Protein AF-A0A2G2WRN3-F1 (afdb_monomer)

Foldseek 3Di:
DDDDDDDDDDDDPPDDPPPPPPVPLQADDDPNWGWHWDDDPLQATWIDTVVLLEIEFALQNDVVNLSRQEYEFFDDRNRGHVCLLVSLVVCVVVVHDAHEYEYALVCQVVVVVVNVVVCVPPVDPSDHHYHHAHAQDWDDPDPFKIKHWHADDDPGGGIDIDIGGKDFAWPPVCPPPDPVVVVVCVVVVNTDTDTD

Nearest PDB structures (foldseek):
  7xgt-assembly1_B  TM=8.866E-01  e=2.604E-25  Oryza sativa
  7xgt-assembly1_A  TM=9.068E-01  e=2.628E-23  Oryza sativa
  2e7y-assembly1_B  TM=7.406E-01  e=4.157E-10  Thermotoga maritima
  7u2r-assembly1_A-2  TM=6.978E-01  e=1.837E-07  Paenibacillus sp. J14
  7u2s-assembly1_B  TM=7.032E-01  e=6.685E-07  Paenibacillus xerothermodurans

Radius of gyration: 26.75 Å; Cα contacts (8 Å, |Δi|>4): 328; chains: 1; bounding box: 51×102×56 Å

Organism: Capsicum baccatum (NCBI:txid33114)

Secondary structure (DSSP, 8-state):
--------------------------SEEETTEEEEEEEETTTEEEEEEGGGTEEE--SS--TTGGG-SEEE--B--HHHHTTHHHHHHHHHHTTPPPPEEEEEGGGHHHHHHHHHHHHHHH------EEEEE-TT-EEEEETTEEEEEEE---SS-BEEEEEEE--EEEPGGGTT--HHHHHHHHHTT--PEEE-

InterPro domains:
  IPR036866 Ribonuclease Z/Hydroxyacylglutathione hydrolase-like [G3DSA:3.60.15.10] (33-195)
  IPR036866 Ribonuclease Z/Hydroxyacylglutathione hydrolase-l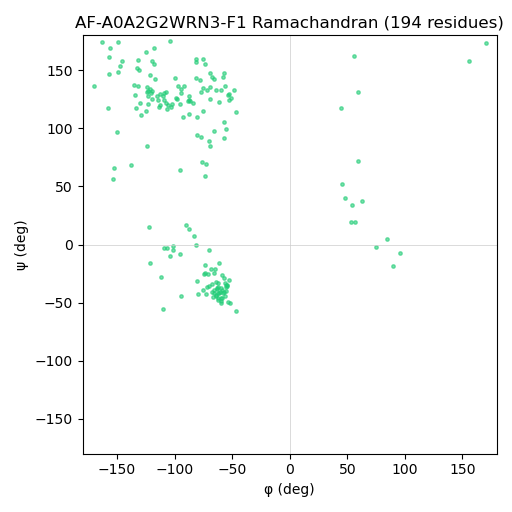ike [SSF56281] (50-185)

Solvent-accessible surface area (backbone atoms only — not comparable to full-atom values): 11581 Å² total; per-residue (Å²): 133,87,84,84,86,82,87,81,93,75,81,87,78,90,76,78,82,77,82,74,81,71,73,71,75,84,49,52,78,53,98,92,41,56,35,39,73,50,77,44,91,89,61,25,30,28,42,32,30,67,94,76,33,31,26,39,31,27,11,74,42,59,79,79,53,53,77,32,47,34,38,38,40,38,40,83,51,55,26,27,41,60,11,52,62,59,38,37,44,51,26,52,75,68,71,44,77,64,36,40,39,36,32,43,40,92,48,38,68,61,52,54,51,52,51,49,56,48,29,76,73,71,72,50,84,61,59,63,46,82,42,57,49,48,71,72,41,75,46,74,83,47,102,45,34,38,35,33,33,36,82,54,90,63,100,55,81,43,37,44,74,48,78,50,68,54,50,78,39,77,36,75,94,57,65,87,59,59,70,69,55,54,50,50,35,50,74,68,74,67,58,67,59,47,83,88

Structure (mmCIF, N/CA/C/O backbone):
data_AF-A0A2G2WRN3-F1
#
_entry.id   AF-A0A2G2WRN3-F1
#
loop_
_atom_site.group_PDB
_atom_site.id
_atom_site.type_symbol
_atom_site.label_atom_id
_atom_site.label_alt_id
_atom_site.label_comp_id
_atom_site.label_asym_id
_atom_site.label_entity_id
_atom_site.label_seq_id
_atom_site.pdbx_PDB_ins_code
_atom_site.Cartn_x
_atom_site.Cartn_y
_atom_site.Cartn_z
_atom_site.occupancy
_atom_site.B_iso_or_equiv
_atom_site.auth_seq_id
_atom_site.auth_comp_id
_atom_site.auth_asym_id
_atom_site.auth_atom_id
_atom_site.pdbx_PDB_model_num
ATOM 1 N N . MET A 1 1 ? 6.379 84.951 9.769 1.00 36.22 1 MET A N 1
ATOM 2 C CA . MET A 1 1 ? 5.092 84.282 10.014 1.00 36.22 1 MET A CA 1
ATOM 3 C C . MET A 1 1 ? 5.372 82.797 9.962 1.00 36.22 1 MET A C 1
ATOM 5 O O . MET A 1 1 ? 5.825 82.355 8.918 1.00 36.22 1 MET A O 1
ATOM 9 N N . GLU A 1 2 ? 5.209 82.161 11.128 1.00 32.97 2 GLU A N 1
ATOM 10 C CA . GLU A 1 2 ? 5.089 80.715 11.409 1.00 32.97 2 GLU A CA 1
ATOM 11 C C . GLU A 1 2 ? 6.254 79.787 11.000 1.00 32.97 2 GLU A C 1
ATOM 13 O O . GLU A 1 2 ? 6.721 79.804 9.873 1.00 32.97 2 GLU A O 1
ATOM 18 N N . ASP A 1 3 ? 6.778 78.891 11.832 1.00 32.34 3 ASP A N 1
ATOM 19 C CA . ASP A 1 3 ? 6.827 78.776 13.290 1.00 32.34 3 ASP A CA 1
ATOM 20 C C . ASP A 1 3 ? 8.039 77.874 13.614 1.00 32.34 3 ASP A C 1
ATOM 22 O O . ASP A 1 3 ? 8.409 76.996 12.826 1.00 32.34 3 ASP A O 1
ATOM 26 N N . LYS A 1 4 ? 8.711 78.126 14.738 1.00 34.75 4 LYS A N 1
ATOM 27 C CA . LYS A 1 4 ? 9.909 77.403 15.186 1.00 34.75 4 LYS A CA 1
ATOM 28 C C . LYS A 1 4 ? 9.513 76.332 16.202 1.00 34.75 4 LYS A C 1
ATOM 30 O O . LYS A 1 4 ? 9.008 76.663 17.260 1.00 34.75 4 LYS A O 1
ATOM 35 N N . THR A 1 5 ? 9.915 75.091 15.921 1.00 36.38 5 THR A N 1
ATOM 36 C CA . THR A 1 5 ? 10.317 74.038 16.879 1.00 36.38 5 THR A CA 1
ATOM 37 C C . THR A 1 5 ? 9.471 73.811 18.139 1.00 36.38 5 THR A C 1
ATOM 39 O O . THR A 1 5 ? 9.587 74.552 19.112 1.00 36.38 5 THR A O 1
ATOM 42 N N . SER A 1 6 ? 8.903 72.612 18.245 1.00 34.22 6 SER A N 1
ATOM 43 C CA . SER A 1 6 ? 8.884 71.864 19.505 1.00 34.22 6 SER A CA 1
ATOM 44 C C . SER A 1 6 ? 9.263 70.404 19.250 1.00 34.22 6 SER A C 1
ATOM 46 O O . SER A 1 6 ? 8.789 69.750 18.324 1.00 34.22 6 SER A O 1
ATOM 48 N N . LYS A 1 7 ? 10.231 69.942 20.045 1.00 39.31 7 LYS A N 1
ATOM 49 C CA . LYS A 1 7 ? 10.624 68.544 20.192 1.00 39.31 7 LYS A CA 1
ATOM 50 C C . LYS A 1 7 ? 9.520 67.838 20.968 1.00 39.31 7 LYS A C 1
ATOM 52 O O . LYS A 1 7 ? 9.208 68.316 22.049 1.00 39.31 7 LYS A O 1
ATOM 57 N N . ASP A 1 8 ? 9.096 66.674 20.499 1.00 34.16 8 ASP A N 1
ATOM 58 C CA . ASP A 1 8 ? 8.652 65.603 21.383 1.00 34.16 8 ASP A CA 1
ATOM 59 C C . ASP A 1 8 ? 9.389 64.325 20.994 1.00 34.16 8 ASP A C 1
ATOM 61 O O . ASP A 1 8 ? 9.286 63.788 19.892 1.00 34.16 8 ASP A O 1
ATOM 65 N N . SER A 1 9 ? 10.257 63.920 21.911 1.00 40.09 9 SER A N 1
ATOM 66 C CA . SER A 1 9 ? 10.948 62.648 21.923 1.00 40.09 9 SER A CA 1
ATOM 67 C C . SER A 1 9 ? 9.999 61.595 22.478 1.00 40.09 9 SER A C 1
ATOM 69 O O . SER A 1 9 ? 9.762 61.579 23.684 1.00 40.09 9 SER A O 1
ATOM 71 N N . GLU A 1 10 ? 9.532 60.681 21.636 1.00 34.94 10 GLU A N 1
ATOM 72 C CA . GLU A 1 10 ? 8.979 59.414 22.103 1.00 34.94 10 GLU A CA 1
ATOM 73 C C . GLU A 1 10 ? 9.752 58.242 21.506 1.00 34.94 10 GLU A C 1
ATOM 75 O O . GLU A 1 10 ? 10.153 58.200 20.343 1.00 34.94 10 GLU A O 1
ATOM 80 N N . SER A 1 11 ? 10.058 57.334 22.417 1.00 33.41 11 SER A N 1
ATOM 81 C CA . SER A 1 11 ? 10.962 56.210 22.325 1.00 33.41 11 SER A CA 1
ATOM 82 C C . SER A 1 11 ? 10.513 55.183 21.289 1.00 33.41 11 SER A C 1
ATOM 84 O O . SER A 1 11 ? 9.374 54.719 21.274 1.00 33.41 11 SER A O 1
ATOM 86 N N . ILE A 1 12 ? 11.459 54.750 20.453 1.00 32.88 12 ILE A N 1
ATOM 87 C CA . ILE A 1 12 ? 11.301 53.571 19.601 1.00 32.88 12 ILE A CA 1
ATOM 88 C C . ILE A 1 12 ? 11.209 52.357 20.527 1.00 32.88 12 ILE A C 1
ATOM 90 O O . ILE A 1 12 ? 12.217 51.837 21.006 1.00 32.88 12 ILE A O 1
ATOM 94 N N . ASN A 1 13 ? 9.983 51.924 20.803 1.00 32.28 13 ASN A N 1
ATOM 95 C CA . ASN A 1 13 ? 9.716 50.699 21.534 1.00 32.28 13 ASN A CA 1
ATOM 96 C C . ASN A 1 13 ? 9.939 49.519 20.576 1.00 32.28 13 ASN A C 1
ATOM 98 O O . ASN A 1 13 ? 9.071 49.128 19.793 1.00 32.28 13 ASN A O 1
ATOM 102 N N . SER A 1 14 ? 11.161 48.992 20.587 1.00 38.94 14 SER A N 1
ATOM 103 C CA . SER A 1 14 ? 11.605 47.833 19.819 1.00 38.94 14 SER A CA 1
ATOM 104 C C . SER A 1 14 ? 11.024 46.543 20.398 1.00 38.94 14 SER A C 1
ATOM 106 O O . SER A 1 14 ? 11.739 45.724 20.963 1.00 38.94 14 SER A O 1
ATOM 108 N N . ASN A 1 15 ? 9.712 46.334 20.273 1.00 41.81 15 ASN A N 1
ATOM 109 C CA . ASN A 1 15 ? 9.116 45.076 20.718 1.00 41.81 15 ASN A CA 1
ATOM 110 C C . ASN A 1 15 ? 7.834 44.701 19.972 1.00 41.81 15 ASN A C 1
ATOM 112 O O . ASN A 1 15 ? 6.762 44.592 20.551 1.00 41.81 15 ASN A O 1
ATOM 116 N N . GLN A 1 16 ? 7.961 44.419 18.676 1.00 42.62 16 GLN A N 1
ATOM 117 C CA . GLN A 1 16 ? 7.035 43.518 17.986 1.00 42.62 16 GLN A CA 1
ATOM 118 C C . GLN A 1 16 ? 7.809 42.596 17.040 1.00 42.62 16 GLN A C 1
ATOM 120 O O . GLN A 1 16 ? 7.697 42.657 15.819 1.00 42.62 16 GLN A O 1
ATOM 125 N N . ARG A 1 17 ? 8.596 41.677 17.616 1.00 39.12 17 ARG A N 1
ATOM 126 C CA . ARG A 1 17 ? 8.855 40.401 16.937 1.00 39.12 17 ARG A CA 1
ATOM 127 C C . ARG A 1 17 ? 7.552 39.616 16.985 1.00 39.12 17 ARG A C 1
ATOM 129 O O . ARG A 1 17 ? 7.294 38.891 17.942 1.00 39.12 17 ARG A O 1
ATOM 136 N N . GLY A 1 18 ? 6.718 39.816 15.967 1.00 34.94 18 GLY A N 1
ATOM 137 C CA . GLY A 1 18 ? 5.562 38.976 15.699 1.00 34.94 18 GLY A CA 1
ATOM 138 C C . GLY A 1 18 ? 6.029 37.532 15.584 1.00 34.94 18 GLY A C 1
ATOM 139 O O . GLY A 1 18 ? 6.565 37.116 14.559 1.00 34.94 18 GLY A O 1
ATOM 140 N N . ASN A 1 19 ? 5.864 36.777 16.665 1.00 43.81 19 ASN A N 1
ATOM 141 C CA . ASN A 1 19 ? 6.159 35.359 16.721 1.00 43.81 19 ASN A CA 1
ATOM 142 C C . ASN A 1 19 ? 5.024 34.616 16.002 1.00 43.81 19 ASN A C 1
ATOM 144 O O . ASN A 1 19 ? 4.176 33.986 16.624 1.00 43.81 19 ASN A O 1
ATOM 148 N N . SER A 1 20 ? 4.964 34.745 14.677 1.00 44.78 20 SER A N 1
ATOM 149 C CA . SER A 1 20 ? 4.052 33.976 13.832 1.00 44.78 20 SER A CA 1
ATOM 150 C C . SER A 1 20 ? 4.779 32.747 13.294 1.00 44.78 20 SER A C 1
ATOM 152 O O . SER A 1 20 ? 4.939 32.545 12.094 1.00 44.78 20 SER A O 1
ATOM 154 N N . SER A 1 21 ? 5.179 31.853 14.200 1.00 45.25 21 SER A N 1
ATOM 155 C CA . SER A 1 21 ? 5.382 30.451 13.829 1.00 45.25 21 SER A CA 1
ATOM 156 C C . SER A 1 21 ? 4.016 29.781 13.640 1.00 45.25 21 SER A C 1
ATOM 158 O O . SER A 1 21 ? 3.678 28.793 14.284 1.00 45.25 21 SER A O 1
ATOM 160 N N . GLN A 1 22 ? 3.207 30.310 12.715 1.00 44.19 22 GLN A N 1
ATOM 161 C CA . GLN A 1 22 ? 2.120 29.539 12.130 1.00 44.19 22 GLN A CA 1
ATOM 162 C C . GLN A 1 22 ? 2.781 28.469 11.271 1.00 44.19 22 GLN A C 1
ATOM 164 O O . GLN A 1 22 ? 3.039 28.639 10.078 1.00 44.19 22 GLN A O 1
ATOM 169 N N . LYS A 1 23 ? 3.137 27.364 11.924 1.00 48.56 23 LYS A N 1
ATOM 170 C CA . LYS A 1 23 ? 3.492 26.107 11.287 1.00 48.56 23 LYS A CA 1
ATOM 171 C C . LYS A 1 23 ? 2.277 25.740 10.440 1.00 48.56 23 LYS A C 1
ATOM 173 O O . LYS A 1 23 ? 1.331 25.176 10.970 1.00 48.56 23 LYS A O 1
ATOM 178 N N . ARG A 1 24 ? 2.260 26.161 9.166 1.00 50.38 24 ARG A N 1
ATOM 179 C CA . ARG A 1 24 ? 1.213 25.793 8.206 1.00 50.38 24 ARG A CA 1
ATOM 180 C C . ARG A 1 24 ? 1.025 24.293 8.356 1.00 50.38 24 ARG A C 1
ATOM 182 O O . ARG A 1 24 ? 1.978 23.552 8.097 1.00 50.38 24 ARG A O 1
ATOM 189 N N . GLU A 1 25 ? -0.138 23.869 8.837 1.00 56.09 25 GLU A N 1
ATOM 190 C CA . GLU A 1 25 ? -0.507 22.463 8.804 1.00 56.09 25 GLU A CA 1
ATOM 191 C C . GLU A 1 25 ? -0.429 22.054 7.336 1.00 56.09 25 GLU A C 1
ATOM 193 O O . GLU A 1 25 ? -1.183 22.527 6.488 1.00 56.09 25 GLU A O 1
ATOM 198 N N . ARG A 1 26 ? 0.620 21.303 6.994 1.00 66.75 26 ARG A N 1
ATOM 199 C CA . ARG A 1 26 ? 0.818 20.803 5.641 1.00 66.75 26 ARG A CA 1
ATOM 200 C C . ARG A 1 26 ? -0.079 19.586 5.536 1.00 66.75 26 ARG A C 1
ATOM 202 O O . ARG A 1 26 ? 0.318 18.520 5.981 1.00 66.75 26 ARG A O 1
ATOM 209 N N . GLY A 1 27 ? -1.286 19.777 5.027 1.00 77.06 27 GLY A N 1
ATOM 210 C CA . GLY A 1 27 ? -2.240 18.695 4.835 1.00 77.06 27 GLY A CA 1
ATOM 211 C C . GLY A 1 27 ? -3.680 19.189 4.824 1.00 77.06 27 GLY A C 1
ATOM 212 O O . GLY A 1 27 ? -3.987 20.265 5.332 1.00 77.06 27 GLY A O 1
ATOM 213 N N . LEU A 1 28 ? -4.553 18.400 4.213 1.00 92.19 28 LEU A N 1
ATOM 214 C CA . LEU A 1 28 ? -5.995 18.589 4.242 1.00 92.19 28 LEU A CA 1
ATOM 215 C C . LEU A 1 28 ? -6.552 17.890 5.489 1.00 92.19 28 LEU A C 1
ATOM 217 O O . LEU A 1 28 ? -6.332 16.694 5.662 1.00 92.19 28 LEU A O 1
ATOM 221 N N . GLN A 1 29 ? -7.267 18.617 6.348 1.00 94.94 29 GLN A N 1
ATOM 222 C CA . GLN A 1 29 ? -7.971 18.024 7.489 1.00 94.94 29 GLN A CA 1
ATOM 223 C C . GLN A 1 29 ? -9.376 17.592 7.063 1.00 94.94 29 GLN A C 1
ATOM 225 O O . GLN A 1 29 ? -10.150 18.418 6.580 1.00 94.94 29 GLN A O 1
ATOM 230 N N . ILE A 1 30 ? -9.716 16.317 7.254 1.00 91.62 30 ILE A N 1
ATOM 231 C CA . ILE A 1 30 ? -11.045 15.762 6.962 1.00 91.62 30 ILE A CA 1
ATOM 232 C C . ILE A 1 30 ? -11.493 14.915 8.146 1.00 91.62 30 ILE A C 1
ATOM 234 O O . ILE A 1 30 ? -10.851 13.913 8.448 1.00 91.62 30 ILE A O 1
ATOM 238 N N . GLU A 1 31 ? -12.590 15.298 8.806 1.00 90.88 31 GLU A N 1
ATOM 239 C CA . GLU A 1 31 ? -13.230 14.504 9.874 1.00 90.88 31 GLU A CA 1
ATOM 240 C C . GLU A 1 31 ? -12.238 13.973 10.937 1.00 90.88 31 GLU A C 1
ATOM 242 O O . GLU A 1 31 ? -12.312 12.829 11.382 1.00 90.88 31 GLU A O 1
ATOM 247 N N . GLY A 1 32 ? -11.262 14.803 11.330 1.00 90.88 32 GLY A N 1
ATOM 248 C CA . GLY A 1 32 ? -10.239 14.454 12.326 1.00 90.88 32 GLY A CA 1
ATOM 249 C C . GLY A 1 32 ? -9.012 13.703 11.788 1.00 90.88 32 GLY A C 1
ATOM 250 O O . GLY A 1 32 ? -8.133 13.337 12.570 1.00 90.88 32 GLY A O 1
ATOM 251 N N . TYR A 1 33 ? -8.910 13.499 10.474 1.00 93.38 33 TYR A N 1
ATOM 252 C CA . TYR A 1 33 ? -7.741 12.923 9.814 1.00 93.38 33 TYR A CA 1
ATOM 253 C C . TYR A 1 33 ? -6.967 13.980 9.029 1.00 93.38 33 TYR A C 1
ATOM 255 O O . TYR A 1 33 ? -7.530 14.689 8.198 1.00 93.38 33 TYR A O 1
ATOM 263 N N . SER A 1 34 ? -5.652 14.015 9.242 1.00 94.50 34 SER A N 1
ATOM 264 C CA . SER A 1 34 ? -4.728 14.781 8.408 1.00 94.50 34 SER A CA 1
ATOM 265 C C . SER A 1 34 ? -4.352 13.954 7.185 1.00 94.50 34 SER A C 1
ATOM 267 O O . SER A 1 34 ? -3.811 12.855 7.329 1.00 94.50 34 SER A O 1
ATOM 269 N N . LEU A 1 35 ? -4.615 14.488 5.995 1.00 95.56 35 LEU A N 1
ATOM 270 C CA . LEU A 1 35 ? -4.237 13.902 4.715 1.00 95.56 35 LEU A CA 1
ATOM 271 C C . LEU A 1 35 ? -3.126 14.736 4.078 1.00 95.56 35 LEU A C 1
ATOM 273 O O . LEU A 1 35 ? -3.238 15.951 3.934 1.00 95.56 35 LEU A O 1
ATOM 277 N N . GLU A 1 36 ? -2.062 14.076 3.647 1.00 95.88 36 GLU A N 1
ATOM 278 C CA . GLU A 1 36 ? -0.997 14.658 2.830 1.00 95.88 36 GLU A CA 1
ATOM 279 C C . GLU A 1 36 ? -0.965 13.929 1.486 1.00 95.88 36 GLU A C 1
ATOM 281 O O . GLU A 1 36 ? -1.382 12.778 1.399 1.00 95.88 36 GLU A O 1
ATOM 286 N N . GLY A 1 37 ? -0.472 14.551 0.419 1.00 94.94 37 GLY A N 1
ATOM 287 C CA . GLY A 1 37 ? -0.314 13.810 -0.826 1.00 94.94 37 GLY A CA 1
ATOM 288 C C . GLY A 1 37 ? 0.032 14.641 -2.045 1.00 94.94 37 GLY A C 1
ATOM 289 O O . GLY A 1 37 ? 0.050 15.871 -2.013 1.00 94.94 37 GLY A O 1
ATOM 290 N N . ILE A 1 38 ? 0.305 13.917 -3.121 1.00 96.75 38 ILE A N 1
ATOM 291 C CA . ILE A 1 38 ? 0.543 14.416 -4.471 1.00 96.75 38 ILE A CA 1
ATOM 292 C C . ILE A 1 38 ? -0.241 13.525 -5.436 1.00 96.75 38 ILE A C 1
ATOM 294 O O . ILE A 1 38 ? -0.286 12.312 -5.259 1.00 96.75 38 ILE A O 1
ATOM 298 N N . SER A 1 39 ? -0.904 14.126 -6.419 1.00 96.81 39 SER A N 1
ATOM 299 C CA . SER A 1 39 ? -1.671 13.397 -7.431 1.00 96.81 39 SER A CA 1
ATOM 300 C C . SER A 1 39 ? -1.661 14.196 -8.725 1.00 96.81 39 SER A C 1
ATOM 302 O O . SER A 1 39 ? -2.430 15.141 -8.894 1.00 96.81 39 SER A O 1
ATOM 304 N N . ILE A 1 40 ? -0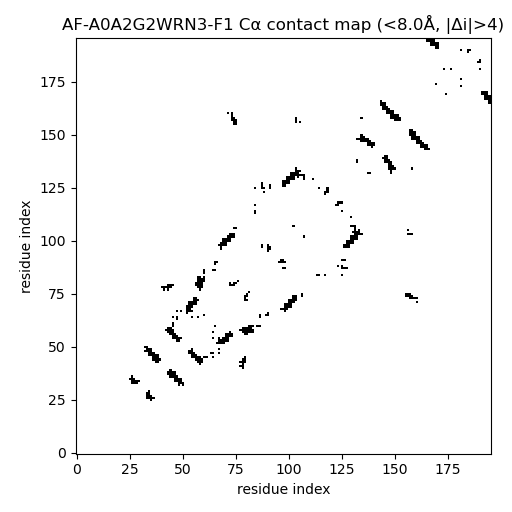.747 13.843 -9.621 1.00 97.69 40 ILE A N 1
ATOM 305 C CA . ILE A 1 40 ? -0.568 14.462 -10.932 1.00 97.69 40 ILE A CA 1
ATOM 306 C C . ILE A 1 40 ? -0.661 13.340 -11.963 1.00 97.69 40 ILE A C 1
ATOM 308 O O . ILE A 1 40 ? 0.181 12.441 -11.977 1.00 97.69 40 ILE A O 1
ATOM 312 N N . ALA A 1 41 ? -1.691 13.397 -12.808 1.00 95.31 41 ALA A N 1
ATOM 313 C CA . ALA A 1 41 ? -2.029 12.339 -13.758 1.00 95.31 41 ALA A CA 1
ATOM 314 C C . ALA A 1 41 ? -0.830 11.943 -14.633 1.00 95.31 41 ALA A C 1
ATOM 316 O O . ALA A 1 41 ? -0.243 12.804 -15.284 1.00 95.31 41 ALA A O 1
ATOM 317 N N . GLY A 1 42 ? -0.467 10.656 -14.643 1.00 94.38 42 GLY A N 1
ATOM 318 C CA . GLY A 1 42 ? 0.651 10.126 -15.430 1.00 94.38 42 GLY A CA 1
ATOM 319 C C . GLY A 1 42 ? 2.040 10.457 -14.875 1.00 94.38 42 GLY A C 1
ATOM 320 O O . GLY A 1 42 ? 3.039 10.019 -15.441 1.00 94.38 42 GLY A O 1
ATOM 321 N N . HIS A 1 43 ? 2.131 11.220 -13.783 1.00 96.88 43 HIS A N 1
ATOM 322 C CA . HIS A 1 43 ? 3.398 11.606 -13.166 1.00 96.88 43 HIS A CA 1
ATOM 323 C C . HIS A 1 43 ? 3.604 10.920 -11.821 1.00 96.88 43 HIS A C 1
ATOM 325 O O . HIS A 1 43 ? 4.656 10.318 -11.615 1.00 96.88 43 HIS A O 1
ATOM 331 N N . GLU A 1 44 ? 2.658 11.071 -10.894 1.00 98.25 44 GLU A N 1
ATOM 332 C CA . GLU A 1 44 ? 2.745 10.487 -9.558 1.00 98.25 44 GLU A CA 1
ATOM 333 C C . GLU A 1 44 ? 1.428 10.624 -8.797 1.00 98.25 44 GLU A C 1
ATOM 335 O O . GLU A 1 44 ? 0.863 11.716 -8.725 1.00 98.25 44 GLU A O 1
ATOM 340 N N . THR A 1 45 ? 1.027 9.544 -8.132 1.00 98.62 45 THR A N 1
ATOM 341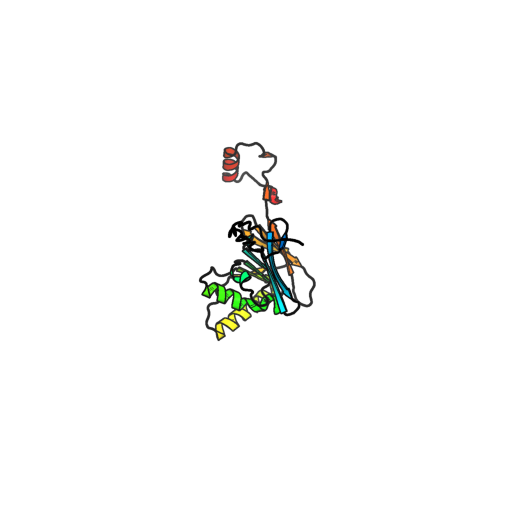 C CA . THR A 1 45 ? 0.002 9.535 -7.094 1.00 98.62 45 THR A CA 1
ATOM 342 C C . THR A 1 45 ? 0.569 8.936 -5.809 1.00 98.62 45 THR A C 1
ATOM 344 O O . THR A 1 45 ? 1.199 7.876 -5.821 1.00 98.62 45 THR A O 1
ATOM 347 N N . CYS A 1 46 ? 0.355 9.628 -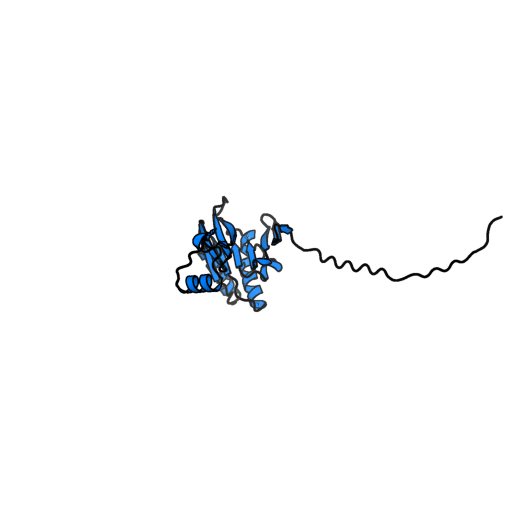4.692 1.00 98.62 46 CYS A N 1
ATOM 348 C CA . CYS A 1 46 ? 0.609 9.139 -3.343 1.00 98.62 46 CYS A CA 1
ATOM 349 C C . CYS A 1 46 ? -0.245 9.932 -2.345 1.00 98.62 46 CYS A C 1
ATOM 351 O O . CYS A 1 46 ? -0.075 11.148 -2.212 1.00 98.62 46 CYS A O 1
ATOM 353 N N . ILE A 1 47 ? -1.147 9.251 -1.639 1.00 98.31 47 ILE A N 1
ATOM 354 C CA . ILE A 1 47 ? -1.994 9.826 -0.584 1.00 98.31 47 ILE A CA 1
ATOM 355 C C . ILE A 1 47 ? -1.578 9.231 0.757 1.00 98.31 47 ILE A C 1
ATOM 357 O O . ILE A 1 47 ? -1.477 8.020 0.901 1.00 98.31 47 ILE A O 1
ATOM 361 N N . ILE A 1 48 ? -1.341 10.068 1.756 1.00 98.31 48 ILE A N 1
ATOM 362 C CA . ILE A 1 48 ? -0.713 9.713 3.026 1.00 98.31 48 ILE A CA 1
ATOM 363 C C . ILE A 1 48 ? -1.661 10.088 4.163 1.00 98.31 48 ILE A C 1
ATOM 365 O O . ILE A 1 48 ? -2.152 11.215 4.222 1.00 98.31 48 ILE A O 1
ATOM 369 N N . ILE A 1 49 ? -1.874 9.159 5.096 1.00 97.25 49 ILE A N 1
ATOM 370 C CA . ILE A 1 49 ? -2.695 9.358 6.296 1.00 97.25 49 ILE A CA 1
ATOM 371 C C . ILE A 1 49 ? -1.834 9.032 7.526 1.00 97.25 49 ILE A C 1
ATOM 373 O O . ILE A 1 49 ? -1.868 7.900 8.029 1.00 97.25 49 ILE A O 1
ATOM 377 N N . PRO A 1 50 ? -1.041 10.000 8.032 1.00 96.12 50 PRO A N 1
ATOM 378 C CA . PRO A 1 50 ? -0.025 9.732 9.048 1.00 96.12 50 PRO A CA 1
ATOM 379 C C . PRO A 1 50 ? -0.585 9.140 10.345 1.00 96.12 50 PRO A C 1
ATOM 381 O O . PRO A 1 50 ? 0.023 8.245 10.928 1.00 96.12 50 PRO A O 1
ATOM 384 N N . SER A 1 51 ? -1.766 9.589 10.785 1.00 94.94 51 SER A N 1
ATOM 385 C CA . SER A 1 51 ? -2.400 9.113 12.025 1.00 94.94 51 SER A CA 1
ATOM 386 C C . SER A 1 51 ? -2.801 7.634 11.978 1.00 94.94 51 SER A C 1
ATOM 388 O O . SER A 1 51 ? -2.948 6.995 13.021 1.00 94.94 51 SER A O 1
ATOM 390 N N . LEU A 1 52 ? -2.947 7.067 10.778 1.00 95.88 52 LEU A N 1
ATOM 391 C CA . LEU A 1 52 ? -3.241 5.652 10.573 1.00 95.88 52 LEU A CA 1
ATOM 392 C C . LEU A 1 52 ? -2.004 4.835 10.181 1.00 95.88 52 LEU A C 1
ATOM 394 O O . LEU A 1 52 ? -2.091 3.607 10.151 1.00 95.88 52 LEU A O 1
ATOM 398 N N . ASN A 1 53 ? -0.855 5.487 9.971 1.00 97.06 53 ASN A N 1
ATOM 399 C CA . ASN A 1 53 ? 0.386 4.872 9.502 1.00 97.06 53 ASN A CA 1
ATOM 400 C C . ASN A 1 53 ? 0.247 4.256 8.090 1.00 97.06 53 ASN A C 1
ATOM 402 O O . ASN A 1 53 ? 0.773 3.168 7.827 1.00 97.06 53 ASN A O 1
ATOM 406 N N . LEU A 1 54 ? -0.523 4.931 7.222 1.00 97.69 54 LEU A N 1
ATOM 407 C CA . LEU A 1 54 ? -0.952 4.452 5.903 1.00 97.69 54 LEU A CA 1
ATOM 408 C C . LEU A 1 54 ? -0.509 5.378 4.770 1.00 97.69 54 LEU A C 1
ATOM 410 O O . LEU A 1 54 ? -0.563 6.603 4.902 1.00 97.69 54 LEU A O 1
ATOM 414 N N . ALA A 1 55 ? -0.195 4.780 3.624 1.00 98.56 55 ALA A N 1
ATOM 415 C CA . ALA A 1 55 ? -0.175 5.449 2.330 1.00 98.56 55 ALA A CA 1
ATOM 416 C C . ALA A 1 55 ? -0.946 4.636 1.273 1.00 98.56 55 ALA A C 1
ATOM 418 O O . 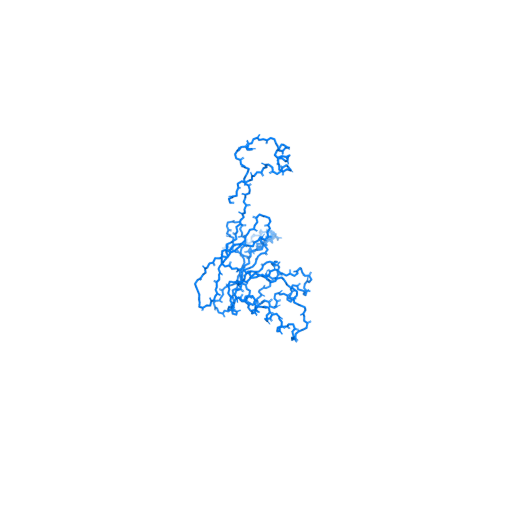ALA A 1 55 ? -0.993 3.405 1.337 1.00 98.56 55 ALA A O 1
ATOM 419 N N . PHE A 1 56 ? -1.524 5.334 0.298 1.00 98.75 56 PHE A N 1
ATOM 420 C CA . PHE A 1 56 ? -2.129 4.788 -0.913 1.00 98.75 56 PHE A CA 1
ATOM 421 C C . PHE A 1 56 ? -1.323 5.238 -2.119 1.00 98.75 56 PHE A C 1
ATOM 423 O O . PHE A 1 56 ? -1.160 6.443 -2.322 1.00 98.75 56 PHE A O 1
ATOM 430 N N . ASP A 1 57 ? -0.866 4.267 -2.905 1.00 98.81 57 ASP A N 1
ATOM 431 C CA . ASP A 1 57 ? 0.054 4.441 -4.026 1.00 98.81 57 ASP A CA 1
ATOM 432 C C . ASP A 1 57 ? 1.379 5.130 -3.645 1.00 98.81 57 ASP A C 1
ATOM 434 O O . ASP A 1 57 ? 1.552 5.713 -2.570 1.00 98.81 57 ASP A O 1
ATOM 438 N N . ILE A 1 58 ? 2.379 4.982 -4.507 1.00 98.75 58 ILE A N 1
ATOM 439 C CA . ILE A 1 58 ? 3.724 5.506 -4.296 1.00 98.75 58 ILE A CA 1
ATOM 440 C C . ILE A 1 58 ? 4.457 5.777 -5.616 1.00 98.75 58 ILE A C 1
ATOM 442 O O . ILE A 1 58 ? 5.551 5.275 -5.843 1.00 98.75 58 ILE A O 1
ATOM 446 N N . GLY A 1 59 ? 3.886 6.595 -6.502 1.00 98.44 59 GLY A N 1
ATOM 447 C CA . GLY A 1 59 ? 4.441 6.811 -7.848 1.00 98.44 59 GLY A CA 1
ATOM 448 C C . GLY A 1 59 ? 5.951 7.078 -7.913 1.00 98.44 59 GLY A C 1
ATOM 449 O O . GLY A 1 59 ? 6.667 6.313 -8.551 1.00 98.44 59 GLY A O 1
ATOM 450 N N . LYS A 1 60 ? 6.466 8.104 -7.218 1.00 98.12 60 LYS A N 1
ATOM 451 C CA . LYS A 1 60 ? 7.910 8.420 -7.150 1.00 98.12 60 LYS A CA 1
ATOM 452 C C . LYS A 1 60 ? 8.462 8.424 -5.728 1.00 98.12 60 LYS A C 1
ATOM 454 O O . LYS A 1 60 ? 9.575 8.893 -5.508 1.00 98.12 60 LYS A O 1
ATOM 459 N N . CYS A 1 61 ? 7.723 7.856 -4.776 1.00 98.25 61 CYS A N 1
ATOM 460 C CA . CYS A 1 61 ? 8.148 7.750 -3.383 1.00 98.25 61 CYS A CA 1
ATOM 461 C C . CYS A 1 61 ? 8.437 9.117 -2.726 1.00 98.25 61 CYS A C 1
ATOM 463 O O . CYS A 1 61 ? 9.590 9.443 -2.426 1.00 98.25 61 CYS A O 1
ATOM 465 N N . PRO A 1 62 ? 7.401 9.924 -2.429 1.00 97.06 62 PRO A N 1
ATOM 466 C CA . PRO A 1 62 ? 7.610 11.199 -1.761 1.00 97.06 62 PRO A CA 1
ATOM 467 C C . PRO A 1 62 ? 8.139 10.962 -0.341 1.00 97.06 62 PRO A C 1
ATOM 469 O O . PRO A 1 62 ? 7.680 10.066 0.367 1.00 97.06 62 PRO A O 1
ATOM 472 N N . GLN A 1 63 ? 9.061 11.811 0.124 1.00 95.12 63 GLN A N 1
ATOM 473 C CA . GLN A 1 63 ? 9.767 11.626 1.405 1.00 95.12 63 GLN A CA 1
ATOM 474 C C . GLN A 1 63 ? 8.832 11.402 2.609 1.00 95.12 63 GLN A C 1
ATOM 476 O O . GLN A 1 63 ? 9.179 10.708 3.562 1.00 95.12 63 GLN A O 1
ATOM 481 N N . ARG A 1 64 ? 7.628 11.985 2.580 1.00 93.50 64 ARG A N 1
ATOM 482 C CA . ARG A 1 64 ? 6.615 11.849 3.639 1.00 93.50 64 ARG A CA 1
ATOM 483 C C . ARG A 1 64 ? 5.983 10.455 3.707 1.00 93.50 64 ARG A C 1
ATOM 485 O O . ARG A 1 64 ? 5.549 10.050 4.783 1.00 93.50 64 ARG A O 1
ATOM 492 N N . ALA A 1 65 ? 5.963 9.711 2.601 1.00 97.75 65 ALA A N 1
ATOM 493 C CA . ALA A 1 65 ? 5.444 8.346 2.560 1.00 97.75 65 ALA A CA 1
ATOM 494 C C . ALA A 1 65 ? 6.389 7.346 3.246 1.00 97.75 65 ALA A C 1
ATOM 496 O O . ALA A 1 65 ? 5.930 6.332 3.766 1.00 97.75 65 ALA A O 1
ATOM 497 N N . ILE A 1 66 ? 7.692 7.655 3.326 1.00 98.38 66 ILE A N 1
ATOM 498 C CA . ILE A 1 66 ? 8.709 6.783 3.936 1.00 98.38 66 ILE A CA 1
ATOM 499 C C . ILE A 1 66 ? 8.354 6.392 5.368 1.00 98.38 66 ILE A C 1
ATOM 501 O O . ILE A 1 66 ? 8.640 5.266 5.761 1.00 98.38 66 ILE A O 1
ATOM 505 N N . SER A 1 67 ? 7.720 7.271 6.152 1.00 97.56 67 SER A N 1
ATOM 506 C CA . SER A 1 67 ? 7.365 6.968 7.542 1.00 97.56 67 SER A CA 1
ATOM 507 C C . SER A 1 67 ? 6.194 5.995 7.687 1.00 97.56 67 SER A C 1
ATOM 509 O O . SER A 1 67 ? 6.074 5.374 8.744 1.00 97.56 67 SER A O 1
ATOM 511 N N . GLN A 1 68 ? 5.391 5.787 6.640 1.00 98.31 68 GLN A N 1
ATOM 512 C CA . GLN A 1 68 ? 4.202 4.939 6.706 1.00 98.31 68 GLN A CA 1
ATOM 513 C C . GLN A 1 68 ? 4.582 3.462 6.673 1.00 98.31 68 GLN A C 1
ATOM 515 O O . GLN A 1 68 ? 5.387 3.047 5.847 1.00 98.31 68 GLN A O 1
ATOM 520 N N . GLN A 1 69 ? 4.037 2.666 7.589 1.00 98.19 69 GLN A N 1
ATOM 521 C CA . GLN A 1 69 ? 4.314 1.235 7.732 1.00 98.19 69 GLN A CA 1
ATOM 522 C C . GLN A 1 69 ? 3.521 0.386 6.740 1.00 98.19 69 GLN A C 1
ATOM 524 O O . GLN A 1 69 ? 3.990 -0.686 6.357 1.00 98.19 69 GLN A O 1
ATOM 529 N N . TYR A 1 70 ? 2.324 0.840 6.374 1.00 98.69 70 TYR A N 1
ATOM 530 C CA . TYR A 1 70 ? 1.424 0.129 5.481 1.00 98.69 70 TYR A CA 1
ATOM 531 C C . TYR A 1 70 ? 1.224 0.931 4.202 1.00 98.69 70 TYR A C 1
ATOM 533 O O . TYR A 1 70 ? 0.864 2.108 4.246 1.00 98.69 70 TYR A O 1
ATOM 541 N N . LEU A 1 71 ? 1.431 0.270 3.072 1.00 98.88 71 LEU A N 1
ATOM 542 C CA . LEU A 1 71 ? 1.262 0.847 1.749 1.00 98.88 71 LEU A CA 1
ATOM 543 C C . LEU A 1 71 ? 0.254 0.016 0.963 1.00 98.88 71 LEU A C 1
ATOM 545 O O . LEU A 1 71 ? 0.414 -1.196 0.850 1.00 98.88 71 LEU A O 1
ATOM 549 N N . PHE A 1 72 ? -0.757 0.668 0.406 1.00 98.88 72 PHE A N 1
ATOM 550 C CA . PHE A 1 72 ? -1.796 0.040 -0.402 1.00 98.88 72 PHE A CA 1
ATOM 551 C C . PHE A 1 72 ? -1.686 0.524 -1.843 1.00 98.88 72 PHE A C 1
ATOM 553 O O . PHE A 1 72 ? -1.832 1.714 -2.106 1.00 98.88 72 PHE A O 1
ATOM 560 N N . ILE A 1 73 ? -1.443 -0.388 -2.777 1.00 98.88 73 ILE A N 1
ATOM 561 C CA . ILE A 1 73 ? -1.357 -0.075 -4.205 1.00 98.88 73 ILE A CA 1
ATOM 562 C C . ILE A 1 73 ? -2.718 -0.302 -4.850 1.00 98.88 73 ILE A C 1
ATOM 564 O O . ILE A 1 73 ? -3.328 -1.353 -4.657 1.00 98.88 73 ILE A O 1
ATOM 568 N N . SER A 1 74 ? -3.207 0.667 -5.612 1.00 98.75 74 SER A N 1
ATOM 569 C CA . SER A 1 74 ? -4.486 0.574 -6.317 1.00 98.75 74 SER A CA 1
ATOM 570 C C . SER A 1 74 ? -4.373 -0.247 -7.604 1.00 98.75 74 SER A C 1
ATOM 572 O O . SER A 1 74 ? -5.237 -1.079 -7.886 1.00 98.75 74 SER A O 1
ATOM 574 N N . HIS A 1 75 ? -3.304 -0.039 -8.380 1.00 98.69 75 HIS A N 1
ATOM 575 C CA . HIS A 1 75 ? -3.027 -0.727 -9.644 1.00 98.69 75 HIS A CA 1
ATOM 576 C C . HIS A 1 75 ? -1.557 -0.588 -10.077 1.00 98.69 75 HIS A C 1
ATOM 578 O O . HIS A 1 75 ? -0.767 0.113 -9.453 1.00 98.69 75 HIS A O 1
ATOM 584 N N . GLY A 1 76 ? -1.185 -1.277 -11.159 1.00 98.44 76 GLY A N 1
ATOM 585 C CA . GLY A 1 76 ? 0.204 -1.411 -11.614 1.00 98.44 76 GLY A CA 1
ATOM 586 C C . GLY A 1 76 ? 0.741 -0.321 -12.550 1.00 98.44 76 GLY A C 1
ATOM 587 O O . GLY A 1 76 ? 1.779 -0.550 -13.166 1.00 98.44 76 GLY A O 1
ATOM 588 N N . HIS A 1 77 ? 0.073 0.825 -12.721 1.00 98.50 77 HIS A N 1
ATOM 589 C CA . HIS A 1 77 ? 0.660 1.905 -13.524 1.00 98.50 77 HIS A CA 1
ATOM 590 C C . HIS A 1 77 ? 1.872 2.526 -12.820 1.00 98.50 77 HIS A C 1
ATOM 592 O O . HIS A 1 77 ? 1.928 2.613 -11.593 1.00 98.50 77 HIS A O 1
ATOM 598 N N . MET A 1 78 ? 2.847 2.976 -13.614 1.00 98.00 78 MET A N 1
ATOM 599 C CA . MET A 1 78 ? 4.136 3.466 -13.116 1.00 98.00 78 MET A CA 1
ATOM 600 C C . MET A 1 78 ? 3.986 4.653 -12.157 1.00 98.00 78 MET A C 1
ATOM 602 O O . MET A 1 78 ? 4.658 4.706 -11.133 1.00 98.00 78 MET A O 1
ATOM 606 N N . ASP A 1 79 ? 3.063 5.569 -12.440 1.00 98.44 79 ASP A N 1
ATOM 607 C CA . ASP A 1 79 ? 2.761 6.726 -11.597 1.00 98.44 79 ASP A CA 1
ATOM 608 C C . ASP A 1 79 ? 2.052 6.367 -10.280 1.00 98.44 79 ASP A C 1
ATOM 610 O O . ASP A 1 79 ? 1.899 7.233 -9.424 1.00 98.44 79 ASP A O 1
ATOM 614 N N . HIS A 1 80 ? 1.688 5.100 -10.068 1.00 98.69 80 HIS A N 1
ATOM 615 C CA . HIS A 1 80 ? 1.113 4.595 -8.817 1.00 98.69 80 HIS A CA 1
ATOM 616 C C . HIS A 1 80 ? 2.048 3.643 -8.061 1.00 98.69 80 HIS A C 1
ATOM 618 O O . HIS A 1 80 ? 1.973 3.566 -6.838 1.00 98.69 80 HIS A O 1
ATOM 624 N N . ILE A 1 81 ? 2.943 2.928 -8.747 1.00 98.50 81 ILE A N 1
ATOM 625 C CA . ILE A 1 81 ? 3.753 1.862 -8.130 1.00 98.50 81 ILE A CA 1
ATOM 626 C C . ILE A 1 81 ? 5.270 2.082 -8.228 1.00 98.50 81 ILE A C 1
ATOM 628 O O . ILE A 1 81 ? 6.031 1.437 -7.505 1.00 98.50 81 ILE A O 1
ATOM 632 N N . GLY A 1 82 ? 5.731 2.983 -9.100 1.00 98.31 82 GLY A N 1
ATOM 633 C CA . GLY A 1 82 ? 7.140 3.093 -9.498 1.00 98.31 82 GLY A CA 1
ATOM 634 C C . GLY A 1 82 ? 8.124 3.319 -8.347 1.00 98.31 82 GLY A C 1
ATOM 635 O O . GLY A 1 82 ? 9.266 2.868 -8.407 1.00 98.31 82 GLY A O 1
ATOM 636 N N . GLY A 1 83 ? 7.686 3.951 -7.260 1.00 98.38 83 GLY A N 1
ATOM 637 C CA . GLY A 1 83 ? 8.501 4.238 -6.086 1.00 98.38 83 GLY A CA 1
ATOM 638 C C . GLY A 1 83 ? 8.665 3.075 -5.105 1.00 98.38 83 GLY A C 1
ATOM 639 O O . GLY A 1 83 ? 9.352 3.257 -4.100 1.00 98.38 83 GLY A O 1
ATOM 640 N N . LEU A 1 84 ? 8.078 1.895 -5.353 1.00 98.56 84 LEU A N 1
ATOM 641 C CA . LEU A 1 84 ? 8.151 0.744 -4.439 1.00 98.56 84 LEU A CA 1
ATOM 642 C C . LEU A 1 84 ? 9.585 0.370 -4.009 1.00 98.56 84 LEU A C 1
ATOM 644 O O . LEU A 1 84 ? 9.824 0.258 -2.803 1.00 98.56 84 LEU A O 1
ATOM 648 N N . PRO A 1 85 ? 10.558 0.204 -4.927 1.00 98.12 85 PRO A N 1
ATOM 649 C CA . PRO A 1 85 ? 11.920 -0.170 -4.549 1.00 98.12 85 PRO A CA 1
ATOM 650 C C . PRO A 1 85 ? 12.593 0.915 -3.706 1.00 98.12 85 PRO A C 1
ATOM 652 O O . PRO A 1 85 ? 13.166 0.622 -2.657 1.00 98.12 85 PRO A O 1
ATOM 655 N N . MET A 1 86 ? 12.440 2.180 -4.114 1.00 98.12 86 MET A N 1
ATOM 656 C CA . MET A 1 86 ? 12.985 3.338 -3.401 1.00 98.12 86 MET A CA 1
ATOM 657 C C . MET A 1 86 ? 12.416 3.456 -1.985 1.00 98.12 86 MET A C 1
ATOM 659 O O . MET A 1 86 ? 13.153 3.723 -1.036 1.00 98.12 86 MET A O 1
ATOM 663 N N . TYR A 1 87 ? 11.119 3.207 -1.822 1.00 98.69 87 TYR A N 1
ATOM 664 C CA . TYR A 1 87 ? 10.441 3.211 -0.531 1.00 98.69 87 TYR A CA 1
ATOM 665 C C . TYR A 1 87 ? 11.035 2.185 0.435 1.00 98.69 87 TYR A C 1
ATOM 667 O O . TYR A 1 87 ? 11.401 2.531 1.562 1.00 98.69 87 TYR A O 1
ATOM 675 N N . VAL A 1 88 ? 11.188 0.936 -0.011 1.00 98.69 88 VAL A N 1
ATOM 676 C CA . VAL A 1 88 ? 11.756 -0.135 0.818 1.00 98.69 88 VAL A CA 1
ATOM 677 C C . VAL A 1 88 ? 13.236 0.124 1.116 1.00 98.69 88 VAL A C 1
ATOM 679 O O . VAL A 1 88 ? 13.653 0.033 2.274 1.00 98.69 88 VAL A O 1
ATOM 682 N N . ALA A 1 89 ? 14.019 0.510 0.106 1.00 98.19 89 ALA A N 1
ATOM 683 C CA . ALA A 1 89 ? 15.440 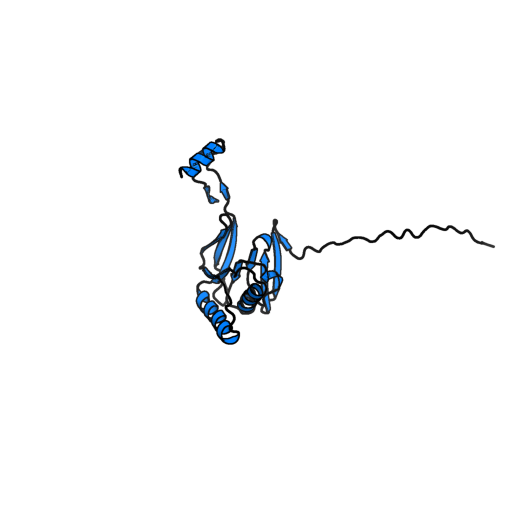0.818 0.255 1.00 98.19 89 ALA A CA 1
ATOM 684 C C . ALA A 1 89 ? 15.677 1.971 1.244 1.00 98.19 89 ALA A C 1
ATOM 686 O O . ALA A 1 89 ? 16.489 1.848 2.161 1.00 98.19 89 ALA A O 1
ATOM 687 N N . THR A 1 90 ? 14.913 3.061 1.128 1.00 98.06 90 THR A N 1
ATOM 688 C CA . THR A 1 90 ? 15.043 4.236 2.004 1.00 98.06 90 THR A CA 1
ATOM 689 C C . THR A 1 90 ? 14.666 3.907 3.447 1.00 98.06 90 THR A C 1
ATOM 691 O O . THR 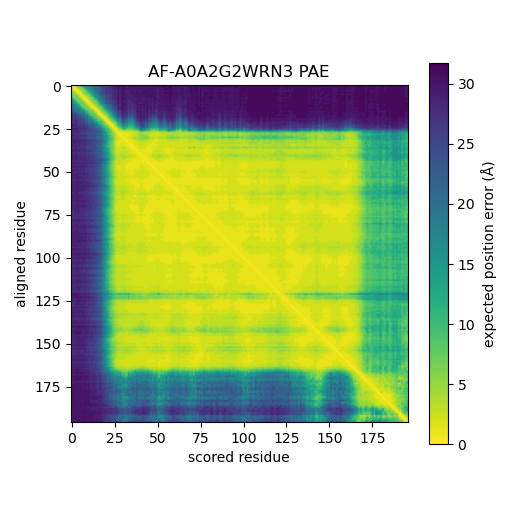A 1 90 ? 15.342 4.337 4.382 1.00 98.06 90 THR A O 1
ATOM 694 N N . ARG A 1 91 ? 13.627 3.089 3.664 1.00 98.38 91 ARG A N 1
ATOM 695 C CA . ARG A 1 91 ? 13.285 2.605 5.012 1.00 98.38 91 ARG A CA 1
ATOM 696 C C . ARG A 1 91 ? 14.406 1.764 5.619 1.00 98.38 91 ARG A C 1
ATOM 698 O O . ARG A 1 91 ? 14.713 1.945 6.797 1.00 98.38 91 ARG A O 1
ATOM 705 N N . SER A 1 92 ? 15.034 0.895 4.826 1.00 97.44 92 SER A N 1
ATOM 706 C CA . SER A 1 92 ? 16.198 0.109 5.258 1.00 97.44 92 SER A CA 1
ATOM 707 C C . SER A 1 92 ? 17.382 1.011 5.627 1.00 97.44 92 SER A C 1
ATOM 709 O O . SER A 1 92 ? 17.947 0.879 6.714 1.00 97.44 92 SER A O 1
ATOM 711 N N . LEU A 1 93 ? 17.688 2.006 4.785 1.00 97.00 93 LEU A N 1
ATOM 712 C CA . LEU A 1 93 ? 18.730 3.009 5.034 1.00 97.00 93 LEU A CA 1
ATOM 713 C C . LEU A 1 93 ? 18.512 3.746 6.365 1.00 97.00 93 LEU A C 1
ATOM 715 O O . LEU A 1 93 ? 19.454 3.973 7.121 1.00 97.00 93 LEU A O 1
ATOM 719 N N . TYR A 1 94 ? 17.260 4.077 6.682 1.00 97.69 94 TYR A N 1
ATOM 720 C CA . TYR A 1 94 ? 16.877 4.725 7.939 1.00 97.69 94 TYR A CA 1
ATOM 721 C C . TYR A 1 94 ? 16.690 3.755 9.111 1.00 97.69 94 TYR A C 1
ATOM 723 O O . TYR A 1 94 ? 16.251 4.174 10.182 1.00 97.69 94 TYR A O 1
ATOM 731 N N . ARG A 1 95 ? 17.028 2.470 8.937 1.00 97.69 95 ARG A N 1
ATOM 732 C CA . ARG A 1 95 ? 16.883 1.409 9.949 1.00 97.69 95 ARG A CA 1
ATOM 733 C C . ARG A 1 95 ? 15.456 1.309 10.495 1.00 97.69 95 ARG A C 1
ATOM 735 O O . ARG A 1 95 ? 15.235 1.015 11.669 1.00 97.69 95 ARG A O 1
ATOM 742 N N . MET A 1 96 ? 14.477 1.584 9.641 1.00 98.19 96 MET A N 1
ATOM 743 C CA . MET A 1 96 ? 13.065 1.466 9.969 1.00 98.19 96 MET A CA 1
ATOM 744 C C . MET A 1 96 ? 12.618 0.011 9.843 1.00 98.19 96 MET A C 1
ATOM 746 O O . MET A 1 96 ? 13.220 -0.794 9.134 1.00 98.19 96 MET A O 1
ATOM 750 N N . LYS A 1 97 ? 11.504 -0.322 10.497 1.00 97.94 97 LYS A N 1
ATOM 751 C CA . LYS A 1 97 ? 10.862 -1.626 10.324 1.00 97.94 97 LYS A CA 1
ATOM 752 C C . LYS A 1 97 ? 10.536 -1.865 8.833 1.00 97.94 97 LYS A C 1
ATOM 754 O O . LYS A 1 97 ? 9.992 -0.951 8.201 1.00 97.94 97 LYS A O 1
ATOM 759 N N . PRO A 1 98 ? 10.791 -3.065 8.279 1.00 98.56 98 PRO A N 1
ATOM 760 C CA . PRO A 1 98 ? 10.321 -3.448 6.947 1.00 98.56 98 PRO A CA 1
ATOM 761 C C . PRO A 1 98 ? 8.831 -3.133 6.754 1.00 98.56 98 PRO A C 1
ATOM 763 O O . PRO A 1 98 ? 8.043 -3.417 7.665 1.00 98.56 98 PRO A O 1
ATOM 766 N N . PRO A 1 99 ? 8.423 -2.510 5.637 1.00 98.62 99 PRO A N 1
ATOM 767 C CA . PRO A 1 99 ? 7.031 -2.141 5.417 1.00 98.62 99 PRO A CA 1
ATOM 768 C C . PRO A 1 99 ? 6.162 -3.350 5.056 1.00 98.62 99 PRO A C 1
ATOM 770 O O . PRO A 1 99 ? 6.656 -4.372 4.575 1.00 98.62 99 PRO A O 1
ATOM 773 N N . THR A 1 100 ? 4.852 -3.199 5.244 1.00 98.81 100 THR A N 1
ATOM 774 C CA . THR A 1 100 ? 3.846 -4.120 4.710 1.00 98.81 100 THR A CA 1
ATOM 775 C C . THR A 1 100 ? 3.198 -3.473 3.494 1.00 98.81 100 THR A C 1
ATOM 777 O O . THR A 1 100 ? 2.582 -2.414 3.605 1.00 98.81 100 THR A O 1
ATOM 780 N N . ILE A 1 101 ? 3.336 -4.110 2.338 1.00 98.88 101 ILE A N 1
ATOM 781 C CA . ILE A 1 101 ? 2.832 -3.634 1.054 1.00 98.88 101 ILE A CA 1
ATOM 782 C C . ILE A 1 101 ? 1.670 -4.537 0.646 1.00 98.88 101 ILE A C 1
ATOM 784 O O . ILE A 1 101 ? 1.815 -5.758 0.576 1.00 98.88 101 ILE A O 1
ATOM 788 N N . ILE A 1 102 ? 0.516 -3.933 0.393 1.00 98.88 102 ILE A N 1
ATOM 789 C CA . ILE A 1 102 ? -0.708 -4.595 -0.034 1.00 98.88 102 ILE A CA 1
ATOM 790 C C . ILE A 1 102 ? -0.960 -4.207 -1.487 1.00 98.88 102 ILE A C 1
ATOM 792 O O . ILE A 1 102 ? -0.975 -3.025 -1.827 1.00 98.88 102 ILE A O 1
ATOM 796 N N . VAL A 1 103 ? -1.158 -5.204 -2.341 1.00 98.88 103 VAL A N 1
ATOM 797 C CA . VAL A 1 103 ? -1.374 -5.024 -3.781 1.00 98.88 103 VAL A CA 1
ATOM 798 C C . VAL A 1 103 ? -2.587 -5.833 -4.244 1.00 98.88 103 VAL A C 1
ATOM 800 O O . VAL A 1 103 ? -2.940 -6.816 -3.582 1.00 98.88 103 VAL A O 1
ATOM 803 N N . PRO A 1 104 ? -3.209 -5.495 -5.390 1.00 98.75 104 PRO A N 1
ATOM 804 C CA . PRO A 1 104 ? -4.153 -6.391 -6.043 1.00 98.75 104 PRO A CA 1
ATOM 805 C C . PRO A 1 104 ? -3.484 -7.747 -6.250 1.00 98.75 104 PRO A C 1
ATOM 807 O O . PRO A 1 104 ? -2.378 -7.823 -6.791 1.00 98.75 104 PRO A O 1
ATOM 810 N N . LYS A 1 105 ? -4.128 -8.831 -5.819 1.00 98.62 105 LYS A N 1
ATOM 811 C CA . LYS A 1 105 ? -3.511 -10.168 -5.838 1.00 98.62 105 LYS A CA 1
ATOM 812 C C . LYS A 1 105 ? -2.983 -10.566 -7.215 1.00 98.62 105 LYS A C 1
ATOM 814 O O . LYS A 1 105 ? -1.915 -11.161 -7.309 1.00 98.62 105 LYS A O 1
ATOM 819 N N . VAL A 1 106 ? -3.687 -10.157 -8.271 1.00 98.38 106 VAL A N 1
ATOM 820 C CA . VAL A 1 106 ? -3.314 -10.390 -9.674 1.00 98.38 106 VAL A CA 1
ATOM 821 C C . VAL A 1 106 ? -1.949 -9.807 -10.066 1.00 98.38 106 VAL A C 1
ATOM 823 O O . VAL A 1 106 ? -1.312 -10.347 -10.961 1.00 98.38 106 VAL A O 1
ATOM 826 N N . ILE A 1 107 ? -1.464 -8.750 -9.398 1.00 98.44 107 ILE A N 1
ATOM 827 C CA . ILE A 1 107 ? -0.143 -8.158 -9.684 1.00 98.44 107 ILE A CA 1
ATOM 828 C C . ILE A 1 107 ? 0.942 -8.576 -8.686 1.00 98.44 107 ILE A C 1
ATOM 830 O O . ILE A 1 107 ? 2.090 -8.161 -8.839 1.00 98.44 107 ILE A O 1
ATOM 834 N N . LYS A 1 108 ? 0.614 -9.383 -7.667 1.00 98.75 108 LYS A N 1
ATOM 835 C CA . LYS A 1 108 ? 1.555 -9.762 -6.599 1.00 98.75 108 LYS A CA 1
ATOM 836 C C . LYS A 1 108 ? 2.848 -10.352 -7.157 1.00 98.75 108 LYS A C 1
ATOM 838 O O . LYS A 1 108 ? 3.922 -9.870 -6.821 1.00 98.75 108 LYS A O 1
ATOM 843 N N . GLU A 1 109 ? 2.742 -11.322 -8.061 1.00 98.75 109 GLU A N 1
ATOM 844 C CA . GLU A 1 109 ? 3.906 -11.975 -8.671 1.00 98.75 109 GLU A CA 1
ATOM 845 C C . GLU A 1 109 ? 4.755 -10.992 -9.500 1.00 98.75 109 GLU A C 1
ATOM 847 O O . GLU A 1 109 ? 5.985 -11.033 -9.475 1.00 98.75 109 GLU A O 1
ATOM 852 N N . SER A 1 110 ? 4.119 -10.057 -10.213 1.00 98.69 110 SER A N 1
ATOM 853 C CA . SER A 1 110 ? 4.833 -9.011 -10.954 1.00 98.69 110 SER A CA 1
ATOM 854 C C . SER A 1 110 ? 5.626 -8.093 -10.021 1.00 98.69 110 SER A C 1
ATOM 856 O O . SER A 1 110 ? 6.742 -7.699 -10.351 1.00 98.69 110 SER A O 1
ATOM 858 N N . VAL A 1 111 ? 5.079 -7.779 -8.844 1.00 98.69 111 VAL A N 1
ATOM 859 C CA . VAL A 1 111 ? 5.762 -6.967 -7.827 1.00 98.69 111 VAL A CA 1
ATOM 860 C C . VAL A 1 111 ? 6.902 -7.743 -7.161 1.00 98.69 111 VAL A C 1
ATOM 862 O O . VAL A 1 111 ? 7.960 -7.170 -6.914 1.00 98.69 111 VAL A O 1
ATOM 865 N N . GLU A 1 112 ? 6.751 -9.050 -6.934 1.00 98.75 112 GLU A N 1
ATOM 866 C CA . GLU A 1 112 ? 7.854 -9.907 -6.466 1.00 98.75 112 GLU A CA 1
ATOM 867 C C . GLU A 1 112 ? 9.026 -9.877 -7.457 1.00 98.75 112 GLU A C 1
ATOM 869 O O . GLU A 1 112 ? 10.168 -9.637 -7.061 1.00 98.75 112 GLU A O 1
ATOM 874 N N . LYS A 1 113 ? 8.731 -10.014 -8.756 1.00 98.62 113 LYS A N 1
ATOM 875 C CA . LYS A 1 113 ? 9.719 -9.906 -9.841 1.00 98.62 113 LYS A CA 1
ATOM 876 C C . LYS A 1 113 ? 10.367 -8.520 -9.922 1.00 98.62 113 LYS A C 1
ATOM 878 O O . LYS A 1 113 ? 11.561 -8.439 -10.193 1.00 98.62 113 LYS A O 1
ATOM 883 N N . LEU A 1 114 ? 9.620 -7.442 -9.665 1.00 98.25 114 LEU A N 1
ATOM 884 C CA . LEU A 1 114 ? 10.165 -6.078 -9.602 1.00 98.25 114 LEU A CA 1
ATOM 885 C C . LEU A 1 114 ? 11.235 -5.953 -8.512 1.00 98.25 114 LEU A C 1
ATOM 887 O O . LEU A 1 114 ? 12.316 -5.418 -8.764 1.00 98.25 114 LEU A O 1
ATOM 891 N N . PHE A 1 115 ? 10.944 -6.443 -7.304 1.00 98.56 115 PHE A N 1
ATOM 892 C CA . PHE A 1 115 ? 11.928 -6.424 -6.226 1.00 98.56 115 PHE A CA 1
ATOM 893 C C . PHE A 1 115 ? 13.130 -7.293 -6.566 1.00 98.56 115 PHE A C 1
ATOM 895 O O . PHE A 1 115 ? 14.254 -6.840 -6.381 1.00 98.56 115 PHE A O 1
ATOM 902 N N . GLU A 1 116 ? 12.912 -8.485 -7.121 1.00 98.38 116 GLU A N 1
ATOM 903 C CA . GLU A 1 116 ? 14.004 -9.382 -7.498 1.00 98.38 116 GLU A CA 1
ATOM 904 C C . GLU A 1 116 ? 14.930 -8.776 -8.556 1.00 98.38 116 GLU A C 1
ATOM 906 O O . GLU A 1 116 ? 16.152 -8.822 -8.415 1.00 98.38 116 GLU A O 1
ATOM 911 N N . ALA A 1 117 ? 14.363 -8.109 -9.564 1.00 98.12 117 ALA A N 1
ATOM 912 C CA . ALA A 1 117 ? 15.146 -7.374 -10.548 1.00 98.12 117 ALA A CA 1
ATOM 913 C C . ALA A 1 117 ? 16.051 -6.331 -9.871 1.00 98.12 117 ALA A C 1
ATOM 915 O O . ALA A 1 117 ? 17.241 -6.262 -10.174 1.00 98.12 117 ALA A O 1
ATOM 916 N N . HIS A 1 118 ? 15.537 -5.568 -8.902 1.00 97.88 118 HIS A N 1
ATOM 917 C CA . HIS A 1 118 ? 16.368 -4.622 -8.157 1.00 97.88 118 HIS A CA 1
ATOM 918 C C . HIS A 1 118 ? 17.415 -5.288 -7.263 1.00 97.88 118 HIS A C 1
ATOM 920 O O . HIS A 1 118 ? 18.557 -4.826 -7.264 1.00 97.88 118 HIS A O 1
ATOM 926 N N . ARG A 1 119 ? 17.080 -6.382 -6.564 1.00 97.88 119 ARG A N 1
ATOM 927 C CA . ARG A 1 119 ? 18.060 -7.142 -5.767 1.00 97.88 119 ARG A CA 1
ATOM 928 C C . ARG A 1 119 ? 19.227 -7.620 -6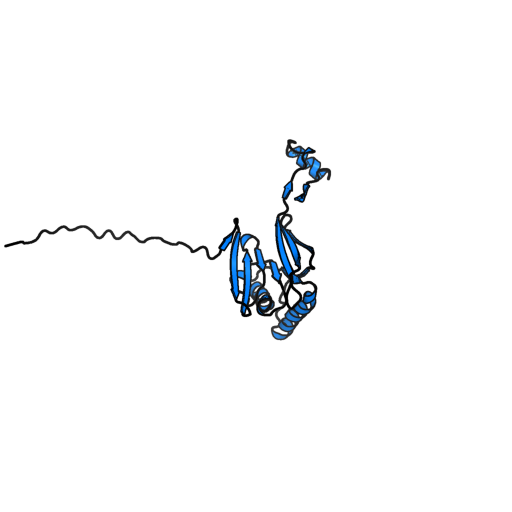.625 1.00 97.88 119 ARG A C 1
ATOM 930 O O . ARG A 1 119 ? 20.373 -7.518 -6.203 1.00 97.88 119 ARG A O 1
ATOM 937 N N . SER A 1 120 ? 18.945 -8.081 -7.844 1.00 97.94 120 SER A N 1
ATOM 938 C CA . SER A 1 120 ? 19.974 -8.559 -8.772 1.00 97.94 120 SER A CA 1
ATOM 939 C C . SER A 1 120 ? 20.936 -7.464 -9.256 1.00 97.94 120 SER A C 1
ATOM 941 O O . SER A 1 120 ? 22.064 -7.778 -9.627 1.00 97.94 120 SER A O 1
ATOM 943 N N . MET A 1 121 ? 20.509 -6.194 -9.242 1.00 97.31 121 MET A N 1
ATOM 944 C CA . MET A 1 121 ? 21.316 -5.052 -9.692 1.00 97.31 121 MET A CA 1
ATOM 945 C C . MET A 1 121 ? 22.072 -4.358 -8.553 1.00 97.31 121 MET A C 1
ATOM 947 O O . MET A 1 121 ? 23.228 -3.988 -8.724 1.00 97.31 121 MET A O 1
ATOM 951 N N . ASP A 1 122 ? 21.407 -4.131 -7.418 1.00 92.00 122 ASP A N 1
ATOM 952 C CA . ASP A 1 122 ? 21.913 -3.314 -6.301 1.00 92.00 122 ASP A CA 1
ATOM 953 C C . ASP A 1 122 ? 22.412 -4.160 -5.115 1.00 92.00 122 ASP A C 1
ATOM 955 O O . ASP A 1 122 ? 23.022 -3.640 -4.186 1.00 92.00 122 ASP A O 1
ATOM 959 N N . HIS A 1 123 ? 22.156 -5.474 -5.124 1.00 92.31 123 HIS A N 1
ATOM 960 C CA . HIS A 1 123 ? 22.492 -6.404 -4.036 1.00 92.31 123 HIS A CA 1
ATOM 961 C C . HIS A 1 123 ? 21.906 -6.022 -2.666 1.00 92.31 123 HIS A C 1
ATOM 963 O O . HIS A 1 123 ? 22.364 -6.501 -1.628 1.00 92.31 123 HIS A O 1
ATOM 969 N N . SER A 1 124 ? 20.876 -5.175 -2.640 1.00 93.00 124 SER A N 1
ATOM 970 C CA . SER A 1 124 ? 20.141 -4.844 -1.427 1.00 93.00 124 SER A CA 1
ATOM 971 C C . SER A 1 124 ? 19.097 -5.913 -1.100 1.00 93.00 124 SER A C 1
ATOM 973 O O . SER A 1 124 ? 18.431 -6.455 -1.976 1.00 93.00 124 SER A O 1
ATOM 975 N N . GLU A 1 125 ? 18.905 -6.191 0.192 1.00 94.56 125 GLU A N 1
ATOM 976 C CA . GLU A 1 125 ? 17.921 -7.185 0.659 1.00 94.56 125 GLU A CA 1
ATOM 977 C C . GLU A 1 125 ? 16.474 -6.788 0.324 1.00 94.56 125 GLU A C 1
ATOM 979 O O . GLU A 1 125 ? 15.606 -7.635 0.103 1.00 94.56 125 GLU A O 1
ATOM 984 N N . LEU A 1 126 ? 16.197 -5.477 0.304 1.00 97.75 126 LEU A N 1
ATOM 985 C CA . LEU A 1 126 ? 14.862 -4.904 0.106 1.00 97.75 126 LEU A CA 1
ATOM 986 C C . LEU A 1 126 ? 13.800 -5.623 0.956 1.00 97.75 126 LEU A C 1
ATOM 988 O O . LEU A 1 126 ? 12.783 -6.084 0.441 1.00 97.75 126 LEU A O 1
ATOM 992 N N . ASN A 1 127 ? 14.046 -5.751 2.263 1.00 98.25 127 ASN A N 1
ATOM 993 C CA . ASN A 1 127 ? 13.156 -6.455 3.187 1.00 98.25 127 ASN A CA 1
ATOM 994 C C . ASN A 1 127 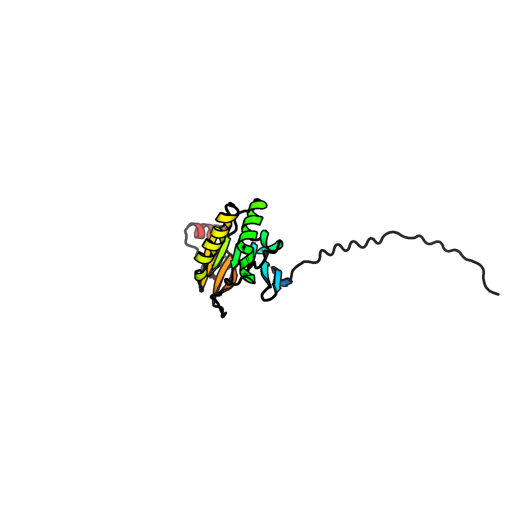? 11.771 -5.794 3.261 1.00 98.25 127 ASN A C 1
ATOM 996 O O . ASN A 1 127 ? 11.654 -4.626 3.635 1.00 98.25 127 ASN A O 1
ATOM 1000 N N . HIS A 1 128 ? 10.720 -6.557 2.959 1.00 98.75 128 HIS A N 1
ATOM 1001 C CA . HIS A 1 128 ? 9.322 -6.129 3.029 1.00 98.75 128 HIS A CA 1
ATOM 1002 C C . HIS A 1 128 ? 8.386 -7.337 3.184 1.00 98.75 128 HIS A C 1
ATOM 1004 O O . HIS A 1 128 ? 8.754 -8.466 2.864 1.00 98.75 128 HIS A O 1
ATOM 1010 N N . THR A 1 129 ? 7.156 -7.089 3.632 1.00 98.75 129 THR A N 1
ATOM 1011 C CA . THR A 1 129 ? 6.063 -8.067 3.570 1.00 98.75 129 THR A CA 1
ATOM 1012 C C . THR A 1 129 ? 5.148 -7.699 2.410 1.00 98.75 129 THR A C 1
ATOM 1014 O O . THR A 1 129 ? 4.588 -6.606 2.418 1.00 98.75 129 THR A O 1
ATOM 1017 N N . LEU A 1 130 ? 4.963 -8.597 1.439 1.00 98.81 130 LEU A N 1
ATOM 1018 C CA . LEU A 1 130 ? 4.061 -8.384 0.305 1.00 98.81 130 LEU A CA 1
ATOM 1019 C C . LEU A 1 130 ? 2.800 -9.245 0.428 1.00 98.81 130 LEU A C 1
ATOM 1021 O O . LEU A 1 130 ? 2.870 -10.474 0.479 1.00 98.81 130 LEU A O 1
ATOM 1025 N N . ILE A 1 131 ? 1.639 -8.598 0.433 1.00 98.75 131 ILE A N 1
ATOM 1026 C CA . ILE A 1 131 ? 0.330 -9.236 0.581 1.00 98.75 131 ILE A CA 1
ATOM 1027 C C . ILE A 1 131 ? -0.497 -8.946 -0.670 1.00 98.75 131 ILE A C 1
ATOM 1029 O O . ILE A 1 131 ? -0.687 -7.792 -1.044 1.00 98.75 131 ILE A O 1
ATOM 1033 N N . GLY A 1 132 ? -0.997 -9.999 -1.313 1.00 98.69 132 GLY A N 1
ATOM 1034 C CA . GLY A 1 132 ? -2.022 -9.869 -2.346 1.00 98.69 132 GLY A CA 1
ATOM 1035 C C . GLY A 1 132 ? -3.394 -9.886 -1.690 1.00 98.69 132 GLY A C 1
ATOM 1036 O O . GLY A 1 132 ? -3.662 -10.807 -0.922 1.00 98.69 132 GLY A O 1
ATOM 1037 N N . LEU A 1 133 ? -4.227 -8.891 -1.983 1.00 98.50 133 LEU A N 1
ATOM 1038 C CA . LEU A 1 133 ? -5.587 -8.775 -1.460 1.00 98.50 133 LEU A CA 1
ATOM 1039 C C . LEU A 1 133 ? -6.567 -8.693 -2.633 1.00 98.50 133 LEU A C 1
ATOM 1041 O O . LEU A 1 133 ? -6.441 -7.791 -3.466 1.00 98.50 133 LEU A O 1
ATOM 1045 N N . ASP A 1 134 ? -7.507 -9.634 -2.712 1.00 98.12 134 ASP A N 1
ATOM 1046 C CA . ASP A 1 134 ? -8.579 -9.639 -3.711 1.00 98.12 134 ASP A CA 1
ATOM 1047 C C . ASP A 1 134 ? -9.735 -8.718 -3.303 1.00 98.12 134 ASP A C 1
ATOM 1049 O O . ASP A 1 134 ? -9.968 -8.423 -2.130 1.00 98.12 134 ASP A O 1
ATOM 1053 N N . VAL A 1 135 ? -10.513 -8.283 -4.296 1.00 97.94 135 VAL A N 1
ATOM 1054 C CA . VAL A 1 135 ? -11.757 -7.536 -4.077 1.00 97.94 135 VAL A CA 1
ATOM 1055 C C . VAL A 1 135 ? -12.673 -8.292 -3.109 1.00 97.94 135 VAL A C 1
ATOM 1057 O O . VAL A 1 135 ? -12.985 -9.461 -3.314 1.00 97.94 135 VAL A O 1
ATOM 1060 N N . GLY A 1 136 ? -13.159 -7.587 -2.087 1.00 97.75 136 GLY A N 1
ATOM 1061 C CA . GLY A 1 136 ? -14.016 -8.133 -1.037 1.00 97.75 136 GLY A CA 1
ATOM 1062 C C . GLY A 1 136 ? -13.252 -8.694 0.164 1.00 97.75 136 GLY A C 1
ATOM 1063 O O . GLY A 1 136 ? -13.842 -8.789 1.240 1.00 97.75 136 GLY A O 1
ATOM 1064 N N . GLU A 1 137 ? -11.959 -8.999 0.027 1.00 98.25 137 GLU A N 1
ATOM 1065 C CA . GLU A 1 137 ? -11.137 -9.465 1.144 1.00 98.25 137 GLU A CA 1
ATOM 1066 C C . GLU A 1 137 ? -10.795 -8.329 2.116 1.00 98.25 137 GLU A C 1
ATOM 1068 O O . GLU A 1 137 ? -10.768 -7.140 1.768 1.00 98.25 137 GLU A O 1
ATOM 1073 N N . GLU A 1 138 ? -10.520 -8.719 3.362 1.00 97.44 138 GLU A N 1
ATOM 1074 C CA . GLU A 1 138 ? -10.189 -7.814 4.457 1.00 97.44 138 GLU A CA 1
ATOM 1075 C C . GLU A 1 138 ? -8.779 -8.047 4.982 1.00 97.44 138 GLU A C 1
ATOM 1077 O O . GLU A 1 138 ? -8.336 -9.180 5.160 1.00 97.44 138 GLU A O 1
ATOM 1082 N N . PHE A 1 139 ? -8.110 -6.953 5.331 1.00 96.81 139 PHE A N 1
ATOM 1083 C CA . PHE A 1 139 ? -6.835 -6.955 6.025 1.00 96.81 139 PHE A CA 1
ATOM 1084 C C . PHE A 1 139 ? -6.957 -6.213 7.358 1.00 96.81 139 PHE A C 1
ATOM 1086 O O . PHE A 1 139 ? -7.444 -5.082 7.415 1.00 96.81 139 PHE A O 1
ATOM 1093 N N . TYR A 1 140 ? -6.495 -6.836 8.442 1.00 96.06 140 TYR A N 1
ATOM 1094 C CA . TYR A 1 140 ? -6.466 -6.216 9.766 1.00 96.06 140 TYR A CA 1
ATOM 1095 C C . TYR A 1 140 ? -5.164 -5.433 9.941 1.00 96.06 140 TYR A C 1
ATOM 1097 O O . TYR A 1 140 ? -4.089 -6.017 10.060 1.00 96.06 140 TYR A O 1
ATOM 1105 N N . LEU A 1 141 ? -5.266 -4.106 10.016 1.00 93.38 141 LEU A N 1
ATOM 1106 C CA . LEU A 1 141 ? -4.139 -3.234 10.366 1.00 93.38 141 LEU A CA 1
ATOM 1107 C C . LEU A 1 141 ? -3.834 -3.298 11.865 1.00 93.38 141 LEU A C 1
ATOM 1109 O O . LEU A 1 141 ? -2.676 -3.250 12.288 1.00 93.38 141 LEU A O 1
ATOM 1113 N N . ARG A 1 142 ? -4.907 -3.353 12.661 1.00 91.31 142 ARG A N 1
ATOM 1114 C CA . ARG A 1 142 ? -4.944 -3.464 14.123 1.00 91.31 142 ARG A CA 1
ATOM 1115 C C . ARG A 1 142 ? -6.210 -4.230 14.516 1.00 91.31 142 ARG A C 1
ATOM 1117 O O . ARG A 1 142 ? -7.062 -4.499 13.674 1.00 91.31 142 ARG A O 1
ATOM 1124 N N . LYS A 1 143 ? -6.369 -4.546 15.804 1.00 87.69 143 LYS A N 1
ATOM 1125 C CA . LYS A 1 143 ? -7.557 -5.254 16.320 1.00 87.69 143 LYS A CA 1
ATOM 1126 C C . LYS A 1 143 ? -8.876 -4.548 15.974 1.00 87.69 143 LYS A C 1
ATOM 1128 O O . LYS A 1 143 ? -9.886 -5.205 15.752 1.00 87.69 143 LYS A O 1
ATOM 1133 N N . ASP A 1 144 ? -8.852 -3.223 15.955 1.00 90.75 144 ASP A N 1
ATOM 1134 C CA . ASP A 1 144 ? -9.999 -2.341 15.770 1.00 90.75 144 ASP A CA 1
ATOM 1135 C C . ASP A 1 144 ? -10.039 -1.673 14.391 1.00 90.75 144 ASP A C 1
ATOM 1137 O O . ASP A 1 144 ? -10.981 -0.939 14.124 1.00 90.75 144 ASP A O 1
ATOM 1141 N N . LEU A 1 145 ? -9.041 -1.884 13.524 1.00 94.50 145 LEU A N 1
ATOM 1142 C CA . LEU A 1 145 ? -8.915 -1.178 12.248 1.00 94.50 145 LEU A CA 1
ATOM 1143 C C . LEU A 1 145 ? -8.690 -2.158 11.100 1.00 94.50 145 LEU A C 1
ATOM 1145 O O . LEU A 1 145 ? -7.700 -2.898 11.079 1.00 94.50 145 LEU A O 1
ATOM 1149 N N . LYS A 1 146 ? -9.591 -2.107 10.123 1.00 96.62 146 LYS A N 1
ATOM 1150 C CA . LYS A 1 146 ? -9.594 -2.966 8.944 1.00 96.62 146 LYS A CA 1
ATOM 1151 C C . LYS A 1 146 ? -9.475 -2.160 7.664 1.00 96.62 146 LYS A C 1
ATOM 1153 O O . LYS A 1 146 ? -9.850 -0.989 7.609 1.00 96.62 146 LYS A O 1
ATOM 1158 N N . VAL A 1 147 ? -9.017 -2.842 6.624 1.00 97.88 147 VAL A N 1
ATOM 1159 C CA . VAL A 1 147 ? -9.114 -2.393 5.239 1.00 97.88 147 VAL A CA 1
ATOM 1160 C C . VAL A 1 147 ? -9.834 -3.454 4.428 1.00 97.88 147 VAL A C 1
ATOM 1162 O O . VAL A 1 147 ? -9.523 -4.630 4.576 1.00 97.88 147 VAL A O 1
ATOM 1165 N N . ARG A 1 148 ? -10.775 -3.054 3.572 1.00 98.44 148 ARG A N 1
ATOM 1166 C CA . ARG A 1 148 ? -11.430 -3.939 2.601 1.00 98.44 148 ARG A CA 1
ATOM 1167 C C . ARG A 1 148 ? -11.173 -3.441 1.187 1.00 98.44 148 ARG A C 1
ATOM 1169 O O . ARG A 1 148 ? -11.354 -2.252 0.923 1.00 98.44 148 ARG A O 1
ATOM 1176 N N . ALA A 1 149 ? -10.774 -4.335 0.289 1.00 98.56 149 ALA A N 1
ATOM 1177 C CA . ALA A 1 149 ? -10.633 -4.000 -1.125 1.00 98.56 149 ALA A CA 1
ATOM 1178 C C . ALA A 1 149 ? -12.002 -3.960 -1.821 1.00 98.56 149 ALA A C 1
ATOM 1180 O O . ALA A 1 149 ? -12.869 -4.795 -1.555 1.00 98.56 149 ALA A O 1
ATOM 1181 N N . PHE A 1 150 ? -12.200 -3.019 -2.741 1.00 98.56 150 PHE A N 1
ATOM 1182 C CA . PHE A 1 150 ? -13.405 -2.931 -3.567 1.00 98.56 150 PHE A CA 1
ATOM 1183 C C . PHE A 1 150 ? -13.063 -2.720 -5.041 1.00 98.56 150 PHE A C 1
ATOM 1185 O O . PHE A 1 150 ? -12.030 -2.151 -5.385 1.00 98.56 150 PHE A O 1
ATOM 1192 N N . LYS A 1 151 ? -13.945 -3.183 -5.929 1.00 97.75 151 LYS A N 1
ATOM 1193 C CA . LYS A 1 151 ? -13.728 -3.130 -7.377 1.00 97.75 151 LYS A CA 1
ATOM 1194 C C . LYS A 1 151 ? -13.786 -1.698 -7.909 1.00 97.75 151 LYS A C 1
ATOM 1196 O O . LYS A 1 151 ? -14.729 -0.968 -7.613 1.00 97.75 151 LYS A O 1
ATOM 1201 N N . THR A 1 152 ? -12.842 -1.354 -8.777 1.00 98.31 152 THR A N 1
ATOM 1202 C CA . THR A 1 152 ? -12.862 -0.138 -9.602 1.00 98.31 152 THR A CA 1
ATOM 1203 C C . THR A 1 152 ? -12.894 -0.497 -11.090 1.00 98.31 152 THR A C 1
ATOM 1205 O O . THR A 1 152 ? -12.726 -1.659 -11.465 1.00 98.31 152 THR A O 1
ATOM 1208 N N . TYR A 1 153 ? -13.138 0.497 -11.945 1.00 97.44 153 TYR A N 1
ATOM 1209 C CA . TYR A 1 153 ? -13.103 0.348 -13.401 1.00 97.44 153 TYR A CA 1
ATOM 1210 C C . TYR A 1 153 ? -11.939 1.156 -13.962 1.00 97.44 153 TYR A C 1
ATOM 1212 O O . TYR A 1 153 ? -11.876 2.367 -13.764 1.00 97.44 153 TYR A O 1
ATOM 1220 N N . HIS A 1 154 ? -11.020 0.474 -14.640 1.00 97.31 154 HIS A N 1
ATOM 1221 C CA . HIS A 1 154 ? -9.819 1.061 -15.227 1.00 97.31 154 HIS A CA 1
ATOM 1222 C C . HIS A 1 154 ? -9.316 0.194 -16.384 1.00 97.31 154 HIS A C 1
ATOM 1224 O O . HIS A 1 154 ? -9.775 -0.936 -16.555 1.00 97.31 154 HIS A O 1
ATOM 1230 N N . VAL A 1 155 ? -8.367 0.710 -17.166 1.00 97.56 155 VAL A N 1
ATOM 1231 C CA . VAL A 1 155 ? -7.802 0.017 -18.341 1.00 97.56 155 VAL A CA 1
ATOM 1232 C C . VAL A 1 155 ? -6.959 -1.214 -17.987 1.00 97.56 155 VAL A C 1
ATOM 1234 O O . VAL A 1 155 ? -6.790 -2.097 -18.823 1.00 97.56 155 VAL A O 1
ATOM 1237 N N . ILE A 1 156 ? -6.465 -1.297 -16.749 1.00 97.44 156 ILE A N 1
ATOM 1238 C CA . ILE A 1 156 ? -5.786 -2.472 -16.187 1.00 97.44 156 ILE A CA 1
ATOM 1239 C C . ILE A 1 156 ? -6.472 -2.910 -14.883 1.00 97.44 156 ILE A C 1
ATOM 1241 O O . ILE A 1 156 ? -7.243 -2.126 -14.312 1.00 97.44 156 ILE A O 1
ATOM 1245 N N . PRO A 1 157 ? -6.200 -4.127 -14.367 1.00 97.62 157 PRO A N 1
ATOM 1246 C CA . PRO A 1 157 ? -6.722 -4.548 -13.073 1.00 97.62 157 PRO A CA 1
ATOM 1247 C C . PRO A 1 157 ? -6.428 -3.515 -11.982 1.00 97.62 157 PRO A C 1
ATOM 1249 O O . PRO A 1 157 ? -5.285 -3.097 -11.791 1.00 97.62 157 PRO A O 1
ATOM 1252 N N . SER A 1 158 ? -7.483 -3.089 -11.293 1.00 98.56 158 SER A N 1
ATOM 1253 C CA . SER A 1 158 ? -7.430 -2.038 -10.281 1.00 98.56 158 SER A CA 1
ATOM 1254 C C . SER A 1 158 ? -8.448 -2.293 -9.176 1.00 98.56 158 SER A C 1
ATOM 1256 O O . SER A 1 158 ? -9.481 -2.935 -9.400 1.00 98.56 158 SER A O 1
ATOM 1258 N N . GLN A 1 159 ? -8.151 -1.773 -7.989 1.00 98.56 159 GLN A N 1
ATOM 1259 C CA . GLN A 1 159 ? -9.075 -1.759 -6.863 1.00 98.56 159 GLN A CA 1
ATOM 1260 C C . GLN A 1 159 ? -8.908 -0.495 -6.022 1.00 98.56 159 GLN A C 1
ATOM 1262 O O . GLN A 1 159 ? -7.853 0.141 -6.015 1.00 98.56 159 GLN A O 1
ATOM 1267 N N . GLY A 1 160 ? -9.956 -0.160 -5.280 1.00 98.56 160 GLY A N 1
ATOM 1268 C CA . GLY A 1 160 ? -9.905 0.814 -4.201 1.00 98.56 160 GLY A CA 1
ATOM 1269 C C . GLY A 1 160 ? -9.907 0.131 -2.836 1.00 98.56 160 GLY A C 1
ATOM 1270 O O . GLY A 1 160 ? -10.075 -1.085 -2.724 1.00 98.56 160 GLY A O 1
ATOM 1271 N N . TYR A 1 161 ? -9.753 0.932 -1.785 1.00 98.62 161 TYR A N 1
ATOM 1272 C CA . TYR A 1 161 ? -9.702 0.455 -0.407 1.00 98.62 161 TYR A CA 1
ATOM 1273 C C . TYR A 1 161 ? -10.624 1.271 0.495 1.00 98.62 161 TYR A C 1
ATOM 1275 O O . TYR A 1 161 ? -10.641 2.498 0.433 1.00 98.62 161 TYR A O 1
ATOM 1283 N N . ILE A 1 162 ? -11.367 0.584 1.360 1.00 98.00 162 ILE A N 1
ATOM 1284 C CA . ILE A 1 162 ? -12.150 1.193 2.438 1.00 98.00 162 ILE A CA 1
ATOM 1285 C C . ILE A 1 162 ? -11.418 0.914 3.743 1.00 98.00 162 ILE A C 1
ATOM 1287 O O . ILE A 1 162 ? -11.250 -0.248 4.105 1.00 98.00 162 ILE A O 1
ATOM 1291 N N . VAL A 1 163 ? -11.018 1.965 4.456 1.00 96.88 163 VAL A N 1
ATOM 1292 C CA . VAL A 1 163 ? -10.449 1.866 5.806 1.00 96.88 163 VAL A CA 1
ATOM 1293 C C . VAL A 1 163 ? -11.546 2.169 6.812 1.00 96.88 163 VAL A C 1
ATOM 1295 O O . VAL A 1 163 ? -12.192 3.210 6.716 1.00 96.88 163 VAL A O 1
ATOM 1298 N N . TYR A 1 164 ? -11.769 1.276 7.770 1.00 95.00 164 TYR A N 1
ATOM 1299 C CA . TYR A 1 164 ? -12.841 1.452 8.744 1.00 95.00 164 TYR A CA 1
ATOM 1300 C C . TYR A 1 164 ? -12.502 0.825 10.094 1.00 95.00 164 TYR A C 1
ATOM 1302 O O . TYR A 1 164 ? -11.775 -0.169 10.190 1.00 95.00 164 TYR A O 1
ATOM 1310 N N . SER A 1 165 ? -13.024 1.445 11.152 1.00 91.12 165 SER A N 1
ATOM 1311 C CA . SER A 1 165 ? -12.866 0.965 12.519 1.00 91.12 165 SER A CA 1
ATOM 1312 C C . SER A 1 165 ? -14.047 0.108 12.951 1.00 91.12 165 SER A C 1
ATOM 1314 O O . SER A 1 165 ? -15.194 0.510 12.788 1.00 91.12 165 SER A O 1
ATOM 1316 N N . MET A 1 166 ? -13.754 -1.031 13.571 1.00 88.00 166 MET A N 1
ATOM 1317 C CA . MET A 1 166 ? -14.743 -1.887 14.220 1.00 88.00 166 MET A CA 1
ATOM 1318 C C . MET A 1 166 ? -14.929 -1.424 15.661 1.00 88.00 166 MET A C 1
ATOM 1320 O O . MET A 1 166 ? -13.967 -1.391 16.434 1.00 88.00 166 MET A O 1
ATOM 1324 N N . LYS A 1 167 ? -16.164 -1.120 16.059 1.00 82.50 167 LYS A N 1
ATOM 1325 C CA . LYS A 1 167 ? -16.483 -0.856 17.468 1.00 82.50 167 LYS A CA 1
ATOM 1326 C C . LYS A 1 167 ? -17.247 -2.044 18.027 1.00 82.50 167 LYS A C 1
ATOM 1328 O O . LYS A 1 167 ? -18.350 -2.339 17.585 1.00 82.50 167 LYS A O 1
ATOM 1333 N N . GLN A 1 168 ? -16.657 -2.713 19.015 1.00 74.12 168 GLN A N 1
ATOM 1334 C CA . GLN A 1 168 ? -17.363 -3.733 19.782 1.00 74.12 168 GLN A CA 1
ATOM 1335 C C . GLN A 1 168 ? -18.315 -3.038 20.747 1.00 74.12 168 GLN A C 1
ATOM 1337 O O . GLN A 1 168 ? -17.875 -2.325 21.653 1.00 74.12 168 GLN A O 1
ATOM 1342 N N . LYS A 1 169 ? -19.616 -3.237 20.548 1.00 77.81 169 LYS A N 1
ATOM 1343 C CA . LYS A 1 169 ? -20.630 -2.786 21.498 1.00 77.81 169 LYS A CA 1
ATOM 1344 C C . LYS A 1 169 ? -21.014 -3.947 22.396 1.00 77.81 169 LYS A C 1
ATOM 1346 O O . LYS A 1 169 ? -21.148 -5.083 21.943 1.00 77.81 169 LYS A O 1
ATOM 1351 N N . LEU A 1 170 ? -21.131 -3.656 23.688 1.00 77.56 170 LEU A N 1
ATOM 1352 C CA . LEU A 1 170 ? -21.672 -4.613 24.640 1.00 77.56 170 LEU A CA 1
ATOM 1353 C C . LEU A 1 170 ? -23.098 -4.954 24.192 1.00 77.56 170 LEU A C 1
ATOM 1355 O O . LEU A 1 170 ? -23.862 -4.037 23.880 1.00 77.56 170 LEU A O 1
ATOM 1359 N N . LYS A 1 171 ? -23.450 -6.240 24.154 1.00 79.38 171 LYS A N 1
ATOM 1360 C CA . LYS A 1 171 ? -24.846 -6.632 23.941 1.00 79.38 171 LYS A CA 1
ATOM 1361 C C . LYS A 1 171 ? -25.729 -6.013 25.014 1.00 79.38 171 LYS A C 1
ATOM 1363 O O . LYS A 1 171 ? -25.300 -5.869 26.160 1.00 79.38 171 LYS A O 1
ATOM 1368 N N . GLN A 1 172 ? -26.969 -5.701 24.641 1.00 80.88 172 GLN A N 1
ATOM 1369 C CA . GLN A 1 172 ? -27.933 -5.068 25.544 1.00 80.88 172 GLN A CA 1
ATOM 1370 C C . GLN A 1 172 ? -28.142 -5.855 26.840 1.00 80.88 172 GLN A C 1
ATOM 1372 O O . GLN A 1 172 ? -28.226 -5.254 27.904 1.00 80.88 172 GLN A O 1
ATOM 1377 N N . GLU A 1 173 ? -28.122 -7.187 26.774 1.00 81.50 173 GLU A N 1
ATOM 1378 C CA . GLU A 1 173 ? -28.255 -8.071 27.941 1.00 81.50 173 GLU A CA 1
ATOM 1379 C C . GLU A 1 173 ? -27.142 -7.919 28.995 1.00 81.50 173 GLU A C 1
ATOM 1381 O O . GLU A 1 173 ? -27.318 -8.347 30.132 1.00 81.50 173 GLU A O 1
ATOM 1386 N N . TYR A 1 174 ? -26.018 -7.282 28.651 1.00 78.88 174 TYR A N 1
ATOM 1387 C CA . TYR A 1 174 ? -24.908 -7.025 29.575 1.00 78.88 174 TYR A CA 1
ATOM 1388 C C . TYR A 1 174 ? -24.767 -5.544 29.953 1.00 78.88 174 TYR A C 1
ATOM 1390 O O . TYR A 1 174 ? -23.891 -5.188 30.747 1.00 78.88 174 TYR A O 1
ATOM 1398 N N . VAL A 1 175 ? -25.589 -4.656 29.383 1.00 80.56 175 VAL A N 1
ATOM 1399 C CA . VAL A 1 175 ? -25.547 -3.220 29.682 1.00 80.56 175 VAL A CA 1
ATOM 1400 C C . VAL A 1 175 ? -26.038 -2.990 31.113 1.00 80.56 175 VAL A C 1
ATOM 1402 O O . VAL A 1 175 ? -27.131 -3.404 31.479 1.00 80.56 175 VAL A O 1
ATOM 1405 N N . GLY A 1 176 ? -25.219 -2.321 31.929 1.00 81.62 176 GLY A N 1
ATOM 1406 C CA . GLY A 1 176 ? -25.515 -2.051 33.342 1.00 81.62 176 GLY A CA 1
ATOM 1407 C C . GLY A 1 176 ? -24.904 -3.051 34.327 1.00 81.62 176 GLY A C 1
ATOM 1408 O O . GLY A 1 176 ? -24.929 -2.788 35.528 1.00 81.62 176 GLY A O 1
ATOM 1409 N N . LEU A 1 177 ? -24.299 -4.146 33.850 1.00 84.56 177 LEU A N 1
ATOM 1410 C CA . LEU A 1 177 ? -23.529 -5.036 34.718 1.00 84.56 177 LEU A CA 1
ATOM 1411 C C . LEU A 1 177 ? -22.257 -4.340 35.244 1.00 84.56 177 LEU A C 1
ATOM 1413 O O . LEU A 1 177 ? -21.620 -3.579 34.504 1.00 84.56 177 LEU A O 1
ATOM 1417 N N . PRO A 1 178 ? -21.836 -4.616 36.493 1.00 87.44 178 PRO A N 1
ATOM 1418 C CA . PRO A 1 178 ? -20.562 -4.135 37.016 1.00 87.44 178 PRO A CA 1
ATOM 1419 C C . PRO A 1 178 ? -19.382 -4.600 36.152 1.00 87.44 178 PRO A C 1
ATOM 1421 O O . PRO A 1 178 ? -19.355 -5.728 35.654 1.00 87.44 178 PRO A O 1
ATOM 1424 N N . GLY A 1 179 ? -18.357 -3.753 36.010 1.00 82.25 179 GLY A N 1
ATOM 1425 C CA . GLY A 1 179 ? -17.201 -4.038 35.149 1.00 82.25 179 GLY A CA 1
ATOM 1426 C C . GLY A 1 179 ? -16.475 -5.351 35.476 1.00 82.25 179 GLY A C 1
ATOM 1427 O O . GLY A 1 179 ? -16.007 -6.037 34.565 1.00 82.25 179 GLY A O 1
ATOM 1428 N N . ASP A 1 180 ? -16.436 -5.741 36.753 1.00 86.56 180 ASP A N 1
ATOM 1429 C CA . ASP A 1 180 ? -15.831 -7.002 37.195 1.00 86.56 180 ASP A CA 1
ATOM 1430 C C . ASP A 1 180 ? -16.610 -8.235 36.719 1.00 86.56 180 ASP A C 1
ATOM 1432 O O . ASP A 1 180 ? -16.006 -9.254 36.374 1.00 86.56 180 ASP A O 1
ATOM 1436 N N . GLU A 1 181 ? -17.939 -8.142 36.633 1.00 82.12 181 GLU A N 1
ATOM 1437 C CA . GLU A 1 181 ? -18.780 -9.219 36.104 1.00 82.12 181 GLU A CA 1
ATOM 1438 C C . GLU A 1 181 ? -18.634 -9.339 34.589 1.00 82.12 181 GLU A C 1
ATOM 1440 O O . GLU A 1 181 ? -18.426 -10.440 34.082 1.00 82.12 181 GLU A O 1
ATOM 1445 N N . ILE A 1 182 ? -18.604 -8.212 33.869 1.00 82.56 182 ILE A N 1
ATOM 1446 C CA . ILE A 1 182 ? -18.324 -8.195 32.424 1.00 82.56 182 ILE A CA 1
ATOM 1447 C C . ILE A 1 182 ? -16.955 -8.830 32.137 1.00 82.56 182 ILE A C 1
ATOM 1449 O O . ILE A 1 182 ? -16.805 -9.608 31.193 1.00 82.56 182 ILE A O 1
ATOM 1453 N N . LYS A 1 183 ? -15.941 -8.531 32.958 1.00 80.75 183 LYS A N 1
ATOM 1454 C CA . LYS A 1 183 ? -14.597 -9.104 32.814 1.00 80.75 183 LYS A CA 1
ATOM 1455 C C . LYS A 1 183 ? -14.588 -10.615 33.060 1.00 80.75 183 LYS A C 1
ATOM 1457 O O . LYS A 1 183 ? -13.942 -11.328 32.295 1.00 80.75 183 LYS A O 1
ATOM 1462 N N . LYS A 1 184 ? -15.307 -11.105 34.078 1.00 82.69 184 LYS A N 1
ATOM 1463 C CA . LYS A 1 184 ? -15.467 -12.548 34.335 1.00 82.69 184 LYS A CA 1
ATOM 1464 C C . LYS A 1 184 ? -16.165 -13.249 33.173 1.00 82.69 184 LYS A C 1
ATOM 1466 O O . LYS A 1 184 ? -15.635 -14.236 32.677 1.00 82.69 184 LYS A O 1
ATOM 1471 N N . LEU A 1 185 ? -17.275 -12.692 32.691 1.00 79.44 185 LEU A N 1
ATOM 1472 C CA . LEU A 1 185 ? -18.024 -13.244 31.561 1.00 79.44 185 LEU A CA 1
ATOM 1473 C C . LEU A 1 185 ? -17.177 -13.266 30.272 1.00 79.44 185 LEU A C 1
ATOM 1475 O O . LEU A 1 185 ? -17.313 -14.171 29.451 1.00 79.44 185 LEU A O 1
ATOM 1479 N N . LYS A 1 186 ? -16.284 -12.282 30.089 1.00 75.25 186 LYS A N 1
ATOM 1480 C CA . LYS A 1 186 ? -15.339 -12.234 28.963 1.00 75.25 186 LYS A CA 1
ATOM 1481 C C . LYS A 1 186 ? -14.244 -13.295 29.066 1.00 75.25 186 LYS A C 1
ATOM 1483 O O . LYS A 1 186 ? -13.810 -13.794 28.038 1.00 75.25 186 LYS A O 1
ATOM 1488 N N . LEU A 1 187 ? -13.777 -13.608 30.278 1.00 75.44 187 LEU A N 1
ATOM 1489 C CA . LEU A 1 187 ? -12.809 -14.687 30.509 1.00 75.44 187 LEU A CA 1
ATOM 1490 C C . LEU A 1 187 ? -13.441 -16.081 30.408 1.00 75.44 187 LEU A C 1
ATOM 1492 O O . LEU A 1 187 ? -12.725 -17.031 30.119 1.00 75.44 187 LEU A O 1
ATOM 1496 N N . SER A 1 188 ? -14.747 -16.210 30.649 1.00 73.94 188 SER A N 1
ATOM 1497 C CA . SER A 1 188 ? -15.483 -17.469 30.490 1.00 73.94 188 SER A CA 1
ATOM 1498 C C . SER A 1 188 ? -16.077 -17.655 29.085 1.00 73.94 188 SER A C 1
ATOM 1500 O O . SER A 1 188 ? -17.002 -18.443 28.934 1.00 73.94 188 SER A O 1
ATOM 1502 N N . ASP A 1 189 ? -15.615 -16.892 28.085 1.00 63.78 189 ASP A N 1
ATOM 1503 C CA . ASP A 1 189 ? -16.093 -16.892 26.688 1.00 63.78 189 ASP A CA 1
ATOM 1504 C C . ASP A 1 189 ? -17.617 -16.697 26.504 1.00 63.78 189 ASP A C 1
ATOM 1506 O O . ASP A 1 189 ? -18.172 -16.971 25.442 1.00 63.78 189 ASP A O 1
ATOM 1510 N N . HIS A 1 190 ? -18.312 -16.170 27.517 1.00 61.72 190 HIS A N 1
ATOM 1511 C CA . HIS A 1 190 ? -19.766 -15.979 27.500 1.00 61.72 190 HIS A CA 1
ATOM 1512 C C . HIS A 1 190 ? -20.198 -14.569 27.068 1.00 61.72 190 HIS A C 1
ATOM 1514 O O . HIS A 1 190 ? -21.383 -14.356 26.835 1.00 61.72 190 HIS A O 1
ATOM 1520 N N . VAL A 1 191 ? -19.277 -13.605 26.917 1.00 58.62 191 VAL A N 1
ATOM 1521 C CA . VAL A 1 191 ? -19.609 -12.282 26.349 1.00 58.62 191 VAL A CA 1
ATOM 1522 C C . VAL A 1 191 ? -19.375 -12.276 24.850 1.00 58.62 191 VAL A C 1
ATOM 1524 O O . VAL A 1 191 ? -18.241 -12.203 24.375 1.00 58.62 191 VAL A O 1
ATOM 1527 N N . HIS A 1 192 ? -20.469 -12.224 24.105 1.00 64.06 192 HIS A N 1
ATOM 1528 C CA . HIS A 1 192 ? -20.440 -11.835 22.703 1.00 64.06 192 HIS A CA 1
ATOM 1529 C C . HIS A 1 192 ? -20.664 -10.322 22.587 1.00 64.06 192 HIS A C 1
ATOM 1531 O O . HIS A 1 192 ? -21.529 -9.764 23.258 1.00 64.06 192 HIS A O 1
ATOM 1537 N N . TYR A 1 193 ? -19.877 -9.661 21.742 1.00 65.75 193 TYR A N 1
ATOM 1538 C CA . TYR A 1 193 ? -20.072 -8.259 21.373 1.00 65.75 193 TYR A CA 1
ATOM 1539 C C . TYR A 1 193 ? -20.780 -8.192 20.025 1.00 65.75 193 TYR A C 1
ATOM 1541 O O . TYR A 1 193 ? -20.462 -8.980 19.130 1.00 65.75 193 TYR A O 1
ATOM 1549 N N . ASP A 1 194 ? -21.666 -7.217 19.853 1.00 57.91 194 ASP A N 1
ATOM 1550 C CA . ASP A 1 194 ? -22.199 -6.918 18.530 1.00 57.91 194 ASP A CA 1
ATOM 1551 C C . ASP A 1 194 ? -21.136 -6.167 17.722 1.00 57.91 194 ASP A C 1
ATOM 1553 O O . ASP A 1 194 ? -20.450 -5.264 18.221 1.00 57.91 194 ASP A O 1
ATOM 1557 N N . SER A 1 195 ? -20.976 -6.590 16.470 1.00 51.12 195 SER A N 1
ATOM 1558 C CA . SER A 1 195 ? -20.052 -5.984 15.516 1.00 51.12 195 SER A CA 1
ATOM 1559 C C . SER A 1 195 ? -20.815 -4.971 14.671 1.00 51.12 195 SER A C 1
ATOM 1561 O O . SER A 1 195 ? -21.770 -5.340 13.993 1.00 51.12 195 SER A O 1
ATOM 1563 N N . THR A 1 196 ? -20.386 -3.713 14.704 1.00 51.00 196 THR A N 1
ATOM 1564 C CA . THR A 1 196 ? -20.838 -2.653 13.787 1.00 51.00 196 THR A CA 1
ATOM 1565 C C . THR A 1 196 ? -19.649 -2.016 13.108 1.00 51.00 196 THR A C 1
ATOM 1567 O O . THR A 1 196 ? -18.633 -1.820 13.825 1.00 51.00 196 THR A O 1
#

Mean predicted aligned error: 10.82 Å

pLDDT: mean 86.08, std 20.29, range [32.28, 98.88]

Sequence (196 aa):
MEDKTSKDSESINSNQRGNSSQKRERGLQIEGYSLEGISIAGHETCIIIPSLNLAFDIGKCPQRAISQQYLFISHGHMDHIGGLPMYVATRSLYRMKPPTIIVPKVIKESVEKLFEAHRSMDHSELNHTLIGLDVGEEFYLRKDLKVRAFKTYHVIPSQGYIVYSMKQKLKQEYVGLPGDEIKKLKLSDHVHYDST